Protein AF-A0A5J4XLR9-F1 (afdb_monomer)

Mean predicted aligned error: 13.72 Å

Solvent-accessible surface area (backbone atoms only — not comparable to full-atom values): 11228 Å² total; per-residue (Å²): 131,86,63,96,63,54,48,78,46,80,42,84,39,59,58,86,63,52,73,90,42,51,47,78,47,71,53,61,55,36,42,37,42,37,38,68,100,75,50,71,52,74,46,42,45,49,70,70,81,88,54,82,83,58,96,72,54,61,40,27,58,87,74,29,49,70,48,73,44,71,79,59,82,86,49,97,76,56,45,21,41,39,38,36,41,42,24,53,51,81,66,49,73,65,29,42,74,76,45,77,59,46,78,79,66,44,51,80,38,72,39,88,97,40,90,92,38,57,36,46,74,66,44,47,87,77,69,62,84,79,47,54,63,36,47,47,35,20,52,34,31,73,75,70,52,38,25,72,46,75,45,54,94,86,46,83,93,55,71,59,44,78,43,69,52,67,88,79,50,55,75,64,16,40,51,46,35,54,51,51,58,50,54,67,72,76,108

Foldseek 3Di:
DPDPFKDKDKDKAALVFDPVQWDWDDDLFKIWIGGHPPDTDIWGWDDQPVPVPDDQRQFDRVPKDWDWAQDQPPDPRGIIMIMTITGGDFDDPCCVVPVVRDDDDQQQPDHPPDPPQTDDDGTPHDDPVVCVVLLVQLVCCLPPLKGWDQDDPRDPPDHIDIDNDLVPGDPSSNVNNVVVVVVVVVD

Structure (mmCIF,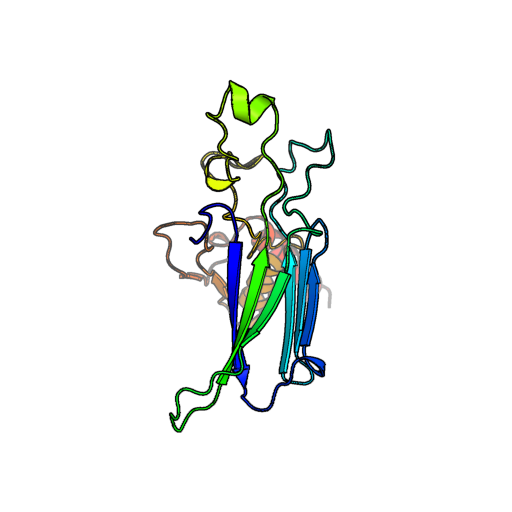 N/CA/C/O backbone):
data_AF-A0A5J4XLR9-F1
#
_entry.id   AF-A0A5J4XLR9-F1
#
loop_
_atom_site.group_PDB
_atom_site.id
_atom_site.type_symbol
_atom_site.label_atom_id
_atom_site.label_alt_id
_atom_site.label_comp_id
_atom_site.label_asym_id
_atom_site.label_entity_id
_atom_site.label_seq_id
_atom_site.pdbx_PDB_ins_code
_atom_site.Cartn_x
_atom_site.Cartn_y
_atom_site.Cartn_z
_atom_site.occupancy
_atom_site.B_iso_or_equiv
_atom_site.auth_seq_id
_atom_site.auth_comp_id
_atom_site.auth_asym_id
_atom_site.auth_atom_id
_atom_site.pdbx_PDB_model_num
ATOM 1 N N . ALA A 1 1 ? 25.554 -2.241 -6.308 1.00 30.34 1 ALA A N 1
ATOM 2 C CA . ALA A 1 1 ? 25.420 -0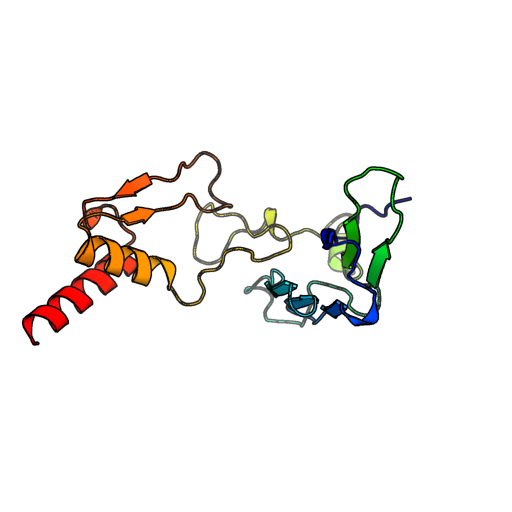.797 -6.060 1.00 30.34 1 ALA A CA 1
ATOM 3 C C . ALA A 1 1 ? 23.932 -0.540 -6.059 1.00 30.34 1 ALA A C 1
ATOM 5 O O . ALA A 1 1 ? 23.339 -0.664 -7.118 1.00 30.34 1 ALA A O 1
ATOM 6 N N . GLU A 1 2 ? 23.337 -0.347 -4.884 1.00 28.81 2 GLU A N 1
ATOM 7 C CA . GLU A 1 2 ? 21.944 0.092 -4.783 1.00 28.81 2 GLU A CA 1
ATOM 8 C C . GLU A 1 2 ? 21.839 1.425 -5.523 1.00 28.81 2 GLU A C 1
ATOM 10 O O . GLU A 1 2 ? 22.470 2.416 -5.140 1.00 28.81 2 GLU A O 1
ATOM 15 N N . SER A 1 3 ? 21.135 1.431 -6.649 1.00 41.06 3 SER A N 1
ATOM 16 C CA . SER A 1 3 ? 20.686 2.663 -7.280 1.00 41.06 3 SER A CA 1
ATOM 17 C C . SER A 1 3 ? 19.784 3.354 -6.271 1.00 41.06 3 SER A C 1
ATOM 19 O O . SER A 1 3 ? 18.777 2.799 -5.847 1.00 41.06 3 SER A O 1
ATOM 21 N N . ALA A 1 4 ? 20.125 4.582 -5.887 1.00 53.78 4 ALA A N 1
ATOM 22 C CA . ALA A 1 4 ? 19.329 5.428 -4.994 1.00 53.78 4 ALA A CA 1
ATOM 23 C C . ALA A 1 4 ? 17.941 5.817 -5.570 1.00 53.78 4 ALA A C 1
ATOM 25 O O . ALA A 1 4 ? 17.319 6.765 -5.087 1.00 53.78 4 ALA A O 1
ATOM 26 N N . ASP A 1 5 ? 17.489 5.117 -6.609 1.00 65.69 5 ASP A N 1
ATOM 27 C CA . ASP A 1 5 ? 16.303 5.401 -7.401 1.00 65.69 5 ASP A CA 1
ATOM 28 C C . ASP A 1 5 ? 15.168 4.400 -7.140 1.00 65.69 5 ASP A C 1
ATOM 30 O O . ASP A 1 5 ? 14.009 4.775 -7.310 1.00 65.69 5 ASP A O 1
ATOM 34 N N . ASP A 1 6 ? 15.447 3.196 -6.636 1.00 73.69 6 ASP A N 1
ATOM 35 C CA . ASP A 1 6 ? 14.416 2.169 -6.449 1.00 73.69 6 ASP A CA 1
ATOM 36 C C . ASP A 1 6 ? 13.801 2.223 -5.046 1.00 73.69 6 ASP A C 1
ATOM 38 O O . ASP A 1 6 ? 14.456 2.553 -4.053 1.00 73.69 6 ASP A O 1
ATOM 42 N N . VAL A 1 7 ? 12.505 1.925 -4.955 1.00 80.44 7 VAL A N 1
ATOM 43 C CA . VAL A 1 7 ? 11.799 1.818 -3.675 1.00 80.44 7 VAL A CA 1
ATOM 44 C C . VAL A 1 7 ? 11.734 0.357 -3.273 1.00 80.44 7 VAL A C 1
ATOM 46 O O . VAL A 1 7 ? 11.035 -0.435 -3.901 1.00 80.44 7 VAL A O 1
ATOM 49 N N . LEU A 1 8 ? 12.442 0.020 -2.198 1.00 85.69 8 LEU A N 1
ATOM 50 C CA . LEU A 1 8 ? 12.474 -1.325 -1.648 1.00 85.69 8 LEU A CA 1
ATOM 51 C C . LEU A 1 8 ? 11.432 -1.481 -0.535 1.00 85.69 8 LEU A C 1
ATOM 53 O O . LEU A 1 8 ? 11.358 -0.669 0.390 1.00 85.69 8 LEU A O 1
ATOM 57 N N . LEU A 1 9 ? 10.633 -2.539 -0.625 1.00 86.81 9 LEU A N 1
ATOM 58 C CA . LEU A 1 9 ? 9.723 -2.984 0.418 1.00 86.81 9 LEU A CA 1
ATOM 59 C C . LEU A 1 9 ? 10.142 -4.380 0.873 1.00 86.81 9 LEU A C 1
ATOM 61 O O . LEU A 1 9 ? 10.106 -5.328 0.094 1.00 86.81 9 LEU A O 1
ATOM 65 N N . GLU A 1 10 ? 10.499 -4.492 2.146 1.00 88.75 10 GLU A N 1
ATOM 66 C CA . GLU A 1 10 ? 10.901 -5.748 2.776 1.00 88.75 10 GLU A CA 1
ATOM 67 C C . GLU A 1 10 ? 9.805 -6.226 3.724 1.00 88.75 10 GLU A C 1
ATOM 69 O O . GLU A 1 10 ? 9.307 -5.470 4.565 1.00 88.75 10 GLU A O 1
ATOM 74 N N . ILE A 1 11 ? 9.407 -7.486 3.575 1.00 89.00 11 ILE A N 1
ATOM 75 C CA . ILE A 1 11 ? 8.371 -8.108 4.389 1.00 89.00 11 ILE A CA 1
ATOM 76 C C . ILE A 1 11 ? 8.896 -9.445 4.890 1.00 89.00 11 ILE A C 1
ATOM 78 O O . ILE A 1 11 ? 9.177 -10.347 4.106 1.00 89.00 11 ILE A O 1
ATOM 82 N N . GLN A 1 12 ? 8.968 -9.592 6.207 1.00 89.81 12 GLN A N 1
ATOM 83 C CA . GLN A 1 12 ? 9.262 -10.880 6.821 1.00 89.81 12 GLN A CA 1
ATOM 84 C C . GLN A 1 12 ? 8.038 -11.787 6.719 1.00 89.81 12 GLN A C 1
ATOM 86 O O . GLN A 1 12 ? 6.932 -11.411 7.123 1.00 89.81 12 GLN A O 1
ATOM 91 N N . VAL A 1 13 ? 8.241 -12.988 6.187 1.00 89.75 13 VAL A N 1
ATOM 92 C CA . VAL A 1 13 ? 7.218 -14.028 6.089 1.00 89.75 13 VAL A CA 1
ATOM 93 C C . VAL A 1 13 ? 7.690 -15.297 6.805 1.00 89.75 13 VAL A C 1
ATOM 95 O O . VAL A 1 13 ? 8.892 -15.510 6.963 1.00 89.75 13 VAL A O 1
ATOM 98 N N . PRO A 1 14 ? 6.773 -16.149 7.290 1.00 89.62 14 PRO A N 1
ATOM 99 C CA . PRO A 1 14 ? 7.165 -17.405 7.924 1.00 89.62 14 PRO A CA 1
ATOM 100 C C . PRO A 1 14 ? 7.986 -18.310 6.994 1.00 89.62 14 PRO A C 1
ATOM 102 O O . PRO A 1 14 ? 7.715 -18.354 5.799 1.00 89.62 14 PRO A O 1
ATOM 105 N N . PHE A 1 15 ? 8.912 -19.101 7.546 1.00 88.56 15 PHE A N 1
ATOM 106 C CA . PHE A 1 15 ? 9.773 -20.016 6.769 1.00 88.56 15 PHE A CA 1
ATOM 107 C C . PHE A 1 15 ? 9.052 -21.100 5.959 1.00 88.56 15 PHE A C 1
ATOM 109 O O . PHE A 1 15 ? 9.667 -21.785 5.156 1.00 88.56 15 PHE A O 1
ATOM 116 N N . TRP A 1 16 ? 7.772 -21.352 6.230 1.00 89.31 16 TRP A N 1
ATOM 117 C CA . TRP A 1 16 ? 6.993 -22.331 5.467 1.00 89.31 16 TRP A CA 1
ATOM 118 C C . TRP A 1 16 ? 6.347 -21.723 4.217 1.00 89.31 16 TRP A C 1
ATOM 120 O O . TRP A 1 16 ? 5.571 -22.406 3.558 1.00 89.31 16 TRP A O 1
ATOM 130 N N . ILE A 1 17 ? 6.555 -20.427 3.967 1.00 91.62 17 ILE A N 1
ATOM 131 C CA . ILE A 1 17 ? 6.068 -19.752 2.769 1.00 91.62 17 ILE A CA 1
ATOM 132 C C . ILE A 1 17 ? 7.085 -19.955 1.659 1.00 91.62 17 ILE A C 1
ATOM 134 O O . ILE A 1 17 ? 8.221 -19.498 1.778 1.00 91.62 17 ILE A O 1
ATOM 138 N N . ASP A 1 18 ? 6.622 -20.561 0.573 1.00 92.69 18 ASP A N 1
ATOM 139 C CA . ASP A 1 18 ? 7.381 -20.726 -0.662 1.00 92.69 18 ASP A CA 1
ATOM 140 C C . ASP A 1 18 ? 6.969 -19.659 -1.690 1.00 92.69 18 ASP A C 1
ATOM 142 O O . ASP A 1 18 ? 5.922 -19.009 -1.569 1.00 92.69 18 ASP A O 1
ATOM 146 N N . ALA A 1 19 ? 7.749 -19.506 -2.763 1.00 92.62 19 ALA A N 1
ATOM 147 C CA . ALA A 1 19 ? 7.436 -18.563 -3.842 1.00 92.62 19 ALA A CA 1
ATOM 148 C C . ALA A 1 19 ? 6.036 -18.783 -4.459 1.00 92.62 19 ALA A C 1
ATOM 150 O O . ALA A 1 19 ? 5.371 -17.817 -4.834 1.00 92.62 19 ALA A O 1
ATOM 151 N N . ASP A 1 20 ? 5.552 -20.029 -4.505 1.00 94.88 20 ASP A N 1
ATOM 152 C CA . ASP A 1 20 ? 4.224 -20.385 -5.030 1.00 94.88 20 ASP A CA 1
ATOM 153 C C . ASP A 1 20 ? 3.059 -19.865 -4.163 1.00 94.88 20 ASP A C 1
ATOM 155 O O . ASP A 1 20 ? 1.930 -19.704 -4.648 1.00 94.88 20 ASP A O 1
ATOM 159 N N . ASP A 1 21 ? 3.312 -19.581 -2.883 1.00 94.81 21 ASP A N 1
ATOM 160 C CA . ASP A 1 21 ? 2.329 -19.011 -1.960 1.00 94.81 21 ASP A CA 1
ATOM 161 C C . ASP A 1 21 ? 2.263 -17.480 -2.035 1.00 94.81 21 ASP A C 1
ATOM 163 O O . ASP A 1 21 ? 1.331 -16.876 -1.485 1.00 94.81 21 ASP A O 1
ATOM 167 N N . VAL A 1 22 ? 3.215 -16.849 -2.727 1.00 95.25 22 VAL A N 1
ATOM 168 C CA . VAL A 1 22 ? 3.324 -15.398 -2.865 1.00 95.25 22 VAL A CA 1
ATOM 169 C C . VAL A 1 22 ? 2.751 -14.946 -4.205 1.00 95.25 22 VAL A C 1
ATOM 171 O O . VAL A 1 22 ? 3.108 -15.417 -5.281 1.00 95.25 22 VAL A O 1
ATOM 174 N N . ARG A 1 23 ? 1.855 -13.961 -4.156 1.00 96.88 23 ARG A N 1
ATOM 175 C CA . ARG A 1 23 ? 1.362 -13.244 -5.332 1.00 96.88 23 ARG A CA 1
ATOM 176 C C . ARG A 1 23 ? 1.616 -11.762 -5.161 1.00 96.88 23 ARG A C 1
ATOM 178 O O . ARG A 1 23 ? 0.966 -11.111 -4.344 1.00 96.88 23 ARG A O 1
ATOM 185 N N . VAL A 1 24 ? 2.516 -11.233 -5.980 1.00 95.19 24 VAL A N 1
ATOM 186 C CA . VAL A 1 24 ? 2.770 -9.798 -6.092 1.00 95.19 24 VAL A CA 1
ATOM 187 C C . VAL A 1 24 ? 2.236 -9.314 -7.435 1.00 95.19 24 VAL A C 1
ATOM 189 O O . VAL A 1 24 ? 2.611 -9.828 -8.485 1.00 95.19 24 VAL A O 1
ATOM 192 N N . HIS A 1 25 ? 1.335 -8.337 -7.403 1.00 94.69 25 HIS A N 1
ATOM 193 C CA . HIS A 1 25 ? 0.841 -7.649 -8.589 1.00 94.69 25 HIS A CA 1
ATOM 194 C C . HIS A 1 25 ? 1.174 -6.163 -8.479 1.00 94.69 25 HIS A C 1
ATOM 196 O O . HIS A 1 25 ? 0.690 -5.472 -7.581 1.00 94.69 25 HIS A O 1
ATOM 202 N N . MET A 1 26 ? 2.014 -5.690 -9.393 1.00 92.00 26 MET A N 1
ATOM 203 C CA . MET A 1 26 ? 2.445 -4.299 -9.493 1.00 92.00 26 MET A CA 1
ATOM 204 C C . MET A 1 26 ? 1.666 -3.665 -10.643 1.00 92.00 26 MET A C 1
ATOM 206 O O . MET A 1 26 ? 1.869 -4.019 -11.800 1.00 92.00 26 MET A O 1
ATOM 210 N N . GLY A 1 27 ? 0.699 -2.811 -10.319 1.00 85.56 27 GLY A N 1
ATOM 211 C CA . GLY A 1 27 ? -0.044 -2.039 -11.315 1.00 85.56 27 GLY A CA 1
ATOM 212 C C . GLY A 1 27 ? 0.602 -0.677 -11.557 1.00 85.56 27 GLY A C 1
ATOM 213 O O . GLY A 1 27 ? 1.639 -0.364 -10.998 1.00 85.56 27 GLY A O 1
ATOM 214 N N . GLU A 1 28 ? -0.042 0.194 -12.329 1.00 77.06 28 GLU A N 1
ATOM 215 C CA . GLU A 1 28 ? 0.445 1.576 -12.504 1.00 77.06 28 GLU A CA 1
ATOM 216 C C . GLU A 1 28 ? 0.124 2.487 -11.307 1.00 77.06 28 GLU A C 1
ATOM 218 O O . GLU A 1 28 ? 0.763 3.520 -11.110 1.00 77.06 28 GLU A O 1
ATOM 223 N N . GLN A 1 29 ? -0.898 2.120 -10.525 1.00 75.00 29 GLN A N 1
ATOM 224 C CA . GLN A 1 29 ? -1.462 2.940 -9.443 1.00 75.00 29 GLN A CA 1
ATOM 225 C C . GLN A 1 29 ? -1.422 2.261 -8.076 1.00 75.00 29 GLN A C 1
ATOM 227 O O . GLN A 1 29 ? -1.621 2.927 -7.064 1.00 75.00 29 GLN A O 1
ATOM 232 N N . GLN A 1 30 ? -1.195 0.950 -8.023 1.00 84.12 30 GLN A N 1
ATOM 233 C CA . GLN A 1 30 ? -1.239 0.205 -6.772 1.00 84.12 30 GLN A CA 1
ATOM 234 C C . GLN A 1 30 ? -0.345 -1.034 -6.796 1.00 84.12 30 GLN A C 1
ATOM 236 O O . GLN A 1 30 ? -0.216 -1.703 -7.822 1.00 84.12 30 GLN A O 1
ATOM 241 N N . LEU A 1 31 ? 0.197 -1.359 -5.627 1.00 88.44 31 LEU A N 1
ATOM 242 C CA . LEU A 1 31 ? 0.857 -2.614 -5.303 1.00 88.44 31 LEU A CA 1
ATOM 243 C C . LEU A 1 31 ? -0.129 -3.509 -4.554 1.00 88.44 31 LEU A C 1
ATOM 245 O O . LEU A 1 31 ? -0.651 -3.114 -3.512 1.00 88.44 31 LEU A O 1
ATOM 249 N N . HIS A 1 32 ? -0.324 -4.733 -5.029 1.00 93.00 32 HIS A N 1
ATOM 250 C CA . HIS A 1 32 ? -1.094 -5.753 -4.330 1.00 93.00 32 HIS A CA 1
ATOM 251 C C . HIS A 1 32 ? -0.199 -6.938 -3.974 1.00 93.00 32 HIS A C 1
ATOM 253 O O . HIS A 1 32 ? 0.400 -7.555 -4.855 1.00 93.00 32 HIS A O 1
ATOM 259 N N . VAL A 1 33 ? -0.131 -7.273 -2.687 1.00 92.75 33 VAL A N 1
ATOM 260 C CA . VAL A 1 33 ? 0.657 -8.397 -2.172 1.00 92.75 33 VAL A CA 1
ATOM 261 C C . VAL A 1 33 ? -0.268 -9.335 -1.420 1.00 92.75 33 VAL A C 1
ATOM 263 O O . VAL A 1 33 ? -0.963 -8.930 -0.487 1.00 92.75 33 VAL A O 1
ATOM 266 N N . SER A 1 34 ? -0.265 -10.601 -1.815 1.00 95.19 34 SER A N 1
ATOM 267 C CA . SER A 1 34 ? -0.998 -11.664 -1.144 1.00 95.19 34 SER A CA 1
ATOM 268 C C . SER A 1 34 ? -0.058 -12.819 -0.845 1.00 95.19 34 SER A C 1
ATOM 270 O O . SER A 1 34 ? 0.591 -13.339 -1.747 1.00 95.19 34 SER A O 1
ATOM 272 N N . VAL A 1 35 ? -0.008 -13.218 0.423 1.00 92.69 35 VAL A N 1
ATOM 273 C CA . VAL A 1 35 ? 0.674 -14.427 0.881 1.00 92.69 35 VAL A CA 1
ATOM 274 C C . VAL A 1 35 ? -0.391 -15.382 1.388 1.00 92.69 35 VAL A C 1
ATOM 276 O O . VAL A 1 35 ? -1.175 -15.049 2.288 1.00 92.69 35 VAL A O 1
ATOM 279 N N . ARG A 1 36 ? -0.453 -16.565 0.777 1.00 92.38 36 ARG A N 1
ATOM 280 C CA . ARG A 1 36 ? -1.511 -17.543 1.015 1.00 92.38 36 ARG A CA 1
ATOM 281 C C . ARG A 1 36 ? -1.690 -17.813 2.509 1.00 92.38 36 ARG A C 1
ATOM 283 O O . ARG A 1 36 ? -0.734 -18.070 3.234 1.00 92.38 36 ARG A O 1
ATOM 290 N N . ASN A 1 37 ? -2.944 -17.752 2.964 1.00 86.94 37 ASN A N 1
ATOM 291 C CA . ASN A 1 37 ? -3.352 -18.017 4.350 1.00 86.94 37 ASN A CA 1
ATOM 292 C C . ASN A 1 37 ? -2.630 -17.182 5.429 1.00 86.94 37 ASN A C 1
ATOM 294 O O . ASN A 1 37 ? -2.738 -17.517 6.605 1.00 86.94 37 ASN A O 1
ATOM 298 N N . THR A 1 38 ? -1.926 -16.110 5.052 1.00 87.50 38 THR A N 1
ATOM 299 C CA . THR A 1 38 ? -1.113 -15.317 5.984 1.00 87.50 38 THR A CA 1
ATOM 300 C C . THR A 1 38 ? -1.572 -13.866 5.986 1.00 87.50 38 THR A C 1
ATOM 302 O O . THR A 1 38 ? -2.085 -13.388 6.995 1.00 87.50 38 THR A O 1
ATOM 305 N N . PHE A 1 39 ? -1.461 -13.164 4.855 1.00 87.38 39 PHE A N 1
ATOM 306 C CA . PHE A 1 39 ? -1.956 -11.794 4.738 1.00 87.38 39 PHE A CA 1
ATOM 307 C C . PHE A 1 39 ? -2.245 -11.404 3.289 1.00 87.38 39 PHE A C 1
ATOM 309 O O . PHE A 1 39 ? -1.803 -12.035 2.329 1.00 87.38 39 PHE A O 1
ATOM 316 N N . CYS A 1 40 ? -2.990 -10.316 3.141 1.00 89.38 40 CYS A N 1
ATOM 317 C CA . CYS A 1 40 ? -3.232 -9.661 1.870 1.00 89.38 40 CYS A CA 1
ATOM 318 C C . CYS A 1 40 ? -3.296 -8.159 2.125 1.00 89.38 40 CYS A C 1
ATOM 320 O O . CYS A 1 40 ? -4.035 -7.731 3.012 1.00 89.38 40 CYS A O 1
ATOM 322 N N . PHE A 1 41 ? -2.547 -7.363 1.368 1.00 84.19 41 PHE A N 1
ATOM 323 C CA . PHE A 1 41 ? -2.661 -5.912 1.435 1.00 84.19 41 PHE A CA 1
ATOM 324 C C . PHE A 1 41 ? -2.554 -5.275 0.051 1.00 84.19 41 PHE A C 1
ATOM 326 O O . PHE A 1 41 ? -1.984 -5.835 -0.886 1.00 84.19 41 PHE A O 1
ATOM 333 N N . CYS A 1 42 ? -3.114 -4.074 -0.046 1.00 84.50 42 CYS A N 1
ATOM 334 C CA . CYS A 1 42 ? -3.029 -3.211 -1.210 1.00 84.50 42 CYS A CA 1
ATOM 335 C C . CYS A 1 42 ? -2.470 -1.857 -0.765 1.00 84.50 42 CYS A C 1
ATOM 337 O O . CYS A 1 42 ? -2.913 -1.327 0.255 1.00 84.50 42 CYS A O 1
ATOM 339 N N . ARG A 1 43 ? -1.509 -1.306 -1.506 1.00 79.88 43 ARG A N 1
ATOM 340 C CA . ARG A 1 43 ? -0.995 0.053 -1.309 1.00 79.88 43 ARG A CA 1
ATOM 341 C C . ARG A 1 43 ? -1.137 0.841 -2.596 1.00 79.88 43 ARG A C 1
ATOM 343 O O . ARG A 1 43 ? -0.638 0.417 -3.632 1.00 79.88 43 ARG A O 1
ATOM 350 N N . THR A 1 44 ? -1.762 2.005 -2.516 1.00 77.44 44 THR A N 1
ATOM 351 C CA . THR A 1 44 ? -1.880 2.931 -3.644 1.00 77.44 44 THR A CA 1
ATOM 352 C C . THR A 1 44 ? -0.614 3.779 -3.742 1.00 77.44 44 THR A C 1
ATOM 354 O O . THR A 1 44 ? -0.140 4.319 -2.738 1.00 77.44 44 THR A O 1
ATOM 357 N N . TYR A 1 45 ? -0.052 3.914 -4.941 1.00 75.56 45 TYR A N 1
ATOM 358 C CA . TYR A 1 45 ? 1.039 4.851 -5.182 1.00 75.56 45 TYR A CA 1
ATOM 359 C C . TYR A 1 45 ? 0.507 6.280 -5.169 1.00 75.56 45 TYR A C 1
ATOM 361 O O . TYR A 1 45 ? -0.612 6.559 -5.594 1.00 75.56 45 TYR A O 1
ATOM 369 N N . SER A 1 46 ? 1.323 7.220 -4.713 1.00 67.06 46 SER A N 1
ATOM 370 C CA . SER A 1 46 ? 0.954 8.626 -4.802 1.00 67.06 46 SER A CA 1
ATOM 371 C C . SER A 1 46 ? 0.957 9.085 -6.267 1.00 67.06 46 SER A C 1
ATOM 373 O O . SER A 1 46 ? 1.955 8.944 -6.977 1.00 67.06 46 SER A O 1
ATOM 375 N N . THR A 1 47 ? -0.160 9.653 -6.719 1.00 60.28 47 THR A N 1
ATOM 376 C CA . THR A 1 47 ? -0.265 10.357 -8.004 1.00 60.28 47 THR A CA 1
ATOM 377 C C . THR A 1 47 ? -0.566 11.823 -7.728 1.00 60.28 47 THR A C 1
ATOM 379 O O . THR A 1 47 ? -1.520 12.130 -7.008 1.00 60.28 47 THR A O 1
ATOM 382 N N . ASN A 1 48 ? 0.207 12.743 -8.306 1.00 51.62 48 ASN A N 1
ATOM 383 C CA . ASN A 1 48 ? -0.118 14.164 -8.226 1.00 51.62 48 ASN A CA 1
ATOM 384 C C . ASN A 1 48 ? -1.418 14.429 -8.994 1.00 51.62 48 ASN A C 1
ATOM 386 O O . ASN A 1 48 ? -1.438 14.449 -10.223 1.00 51.62 48 ASN A O 1
ATOM 390 N N . ARG A 1 49 ? -2.508 14.663 -8.257 1.00 46.59 49 ARG A N 1
ATOM 391 C CA . ARG A 1 49 ? -3.854 14.921 -8.797 1.00 46.59 49 ARG A CA 1
ATOM 392 C C . ARG A 1 49 ? -3.924 16.156 -9.708 1.00 46.59 49 ARG A C 1
ATOM 394 O O . ARG A 1 49 ? -4.868 16.281 -10.472 1.00 46.59 49 ARG A O 1
ATOM 401 N N . GLU A 1 50 ? -2.934 17.049 -9.644 1.00 46.47 50 GLU A N 1
ATOM 402 C CA . GLU A 1 50 ? -2.828 18.235 -10.510 1.00 46.47 50 GLU A CA 1
ATOM 403 C C . GLU A 1 50 ? -2.078 17.973 -11.830 1.00 46.47 50 GLU A C 1
ATOM 405 O O . GLU A 1 50 ? -2.073 18.826 -12.710 1.00 46.47 50 GLU A O 1
ATOM 410 N N . HIS A 1 51 ? -1.495 16.782 -12.013 1.00 44.81 51 HIS A N 1
ATOM 411 C CA . HIS A 1 51 ? -0.868 16.358 -13.272 1.00 44.81 51 HIS A CA 1
ATOM 412 C C . HIS A 1 51 ? -1.792 15.429 -14.077 1.00 44.81 51 HIS A C 1
ATOM 414 O O . HIS A 1 51 ? -1.337 14.521 -14.764 1.00 44.81 51 HIS A O 1
ATOM 420 N N . THR A 1 52 ? -3.107 15.660 -14.033 1.00 39.94 52 THR A N 1
ATOM 421 C CA . THR A 1 52 ? -4.137 14.934 -14.808 1.00 39.94 52 THR A CA 1
ATOM 422 C C . THR A 1 52 ? -4.089 15.196 -16.324 1.00 39.94 52 THR A C 1
ATOM 424 O O . THR A 1 52 ? -5.099 15.052 -17.005 1.00 39.94 52 THR A O 1
ATOM 427 N N . GLY A 1 53 ? -2.941 15.623 -16.855 1.00 42.62 53 GLY A N 1
ATOM 428 C CA . GLY A 1 53 ? -2.753 15.937 -18.271 1.00 42.62 53 GLY A CA 1
ATOM 429 C C . GLY A 1 53 ? -2.083 14.829 -19.076 1.00 42.62 53 GLY A C 1
ATOM 430 O O . GLY A 1 53 ? -2.398 14.688 -20.247 1.00 42.62 53 GLY A O 1
ATOM 431 N N . ASP A 1 54 ? -1.215 14.027 -18.460 1.00 44.91 54 ASP A N 1
ATOM 432 C CA . ASP A 1 54 ? -0.547 12.915 -19.132 1.00 44.91 54 ASP A CA 1
ATOM 433 C C . ASP A 1 54 ? -0.220 11.836 -18.105 1.00 44.91 54 ASP A C 1
ATOM 435 O O . ASP A 1 54 ? 0.322 12.117 -17.035 1.00 44.91 54 ASP A O 1
ATOM 439 N N . HIS A 1 55 ? -0.579 10.600 -18.432 1.00 48.72 55 HIS A N 1
ATOM 440 C CA . HIS A 1 55 ? -0.339 9.402 -17.640 1.00 48.72 55 HIS A CA 1
ATOM 441 C C . HIS A 1 55 ? 1.155 9.238 -17.314 1.00 48.72 55 HIS A C 1
ATOM 443 O O . HIS A 1 55 ? 1.900 8.608 -18.057 1.00 48.72 55 HIS A O 1
ATOM 449 N N . LYS A 1 56 ? 1.613 9.803 -16.194 1.00 60.66 56 LYS A N 1
ATOM 450 C CA . LYS A 1 56 ? 2.906 9.460 -15.598 1.00 60.66 56 LYS A CA 1
ATOM 451 C C . LYS A 1 56 ? 2.639 8.407 -14.532 1.00 60.66 56 LYS A C 1
ATOM 453 O O . LYS A 1 56 ? 2.170 8.745 -13.446 1.00 60.66 56 LYS A O 1
ATOM 458 N N . SER A 1 57 ? 2.897 7.142 -14.857 1.00 65.94 57 SER A N 1
ATOM 459 C CA . SER A 1 57 ? 2.904 6.061 -13.872 1.00 65.94 57 SER A CA 1
ATOM 460 C C . SER A 1 57 ? 3.856 6.415 -12.722 1.00 65.94 57 SER A C 1
ATOM 462 O O . SER A 1 57 ? 4.885 7.076 -12.916 1.00 65.94 57 SER A O 1
ATOM 464 N N . SER A 1 58 ? 3.495 6.027 -11.498 1.00 74.25 58 SER A N 1
ATOM 465 C CA . SER A 1 58 ? 4.334 6.286 -10.319 1.00 74.25 58 SER A CA 1
ATOM 466 C C . SER A 1 58 ? 5.534 5.340 -10.249 1.00 74.25 58 SER A C 1
ATOM 468 O O . SER A 1 58 ? 6.527 5.668 -9.599 1.00 74.25 58 SER A O 1
ATOM 470 N N . ILE A 1 59 ? 5.444 4.205 -10.949 1.00 79.88 59 ILE A N 1
ATOM 471 C CA . ILE A 1 59 ? 6.472 3.172 -11.059 1.00 79.88 59 ILE A CA 1
ATOM 472 C C . ILE A 1 59 ? 6.676 2.758 -12.518 1.00 79.88 59 ILE A C 1
ATOM 474 O O . ILE A 1 59 ? 5.780 2.935 -13.351 1.00 79.88 59 ILE A O 1
ATOM 478 N N . ASP A 1 60 ? 7.845 2.206 -12.810 1.00 84.38 60 ASP A N 1
ATOM 479 C CA . ASP A 1 60 ? 8.092 1.418 -14.011 1.00 84.38 60 ASP A CA 1
ATOM 480 C C . ASP A 1 60 ? 7.814 -0.052 -13.684 1.00 84.38 60 ASP A C 1
ATOM 482 O O . ASP A 1 60 ? 8.560 -0.679 -12.934 1.00 84.38 60 ASP A O 1
ATOM 486 N N . VAL A 1 61 ? 6.683 -0.577 -14.159 1.00 86.50 61 VAL A N 1
ATOM 487 C CA . VAL A 1 61 ? 6.241 -1.941 -13.829 1.00 86.50 61 VAL A CA 1
ATOM 488 C C . VAL A 1 61 ? 7.182 -2.983 -14.428 1.00 86.50 61 VAL A C 1
ATOM 490 O O . VAL A 1 61 ? 7.427 -4.000 -13.785 1.00 86.50 61 VAL A O 1
ATOM 493 N N . ASP A 1 62 ? 7.718 -2.722 -15.622 1.00 86.38 62 ASP A N 1
ATOM 494 C CA . ASP A 1 62 ? 8.542 -3.683 -16.358 1.00 86.38 62 ASP A CA 1
ATOM 495 C C . ASP A 1 62 ? 9.939 -3.825 -15.733 1.00 86.38 62 ASP A C 1
ATOM 497 O O . ASP A 1 62 ? 10.520 -4.909 -15.757 1.00 86.38 62 ASP A O 1
ATOM 501 N N . GLU A 1 63 ? 10.446 -2.754 -15.118 1.00 88.06 63 GLU A N 1
ATOM 502 C CA . GLU A 1 63 ? 11.711 -2.749 -14.366 1.00 88.06 63 GLU A CA 1
ATOM 503 C C . GLU A 1 63 ? 11.526 -3.091 -12.871 1.00 88.06 63 GLU A C 1
ATOM 505 O O . GLU A 1 63 ? 12.497 -3.293 -12.138 1.00 88.06 63 GLU A O 1
ATOM 510 N N . SER A 1 64 ? 10.281 -3.178 -12.388 1.00 90.19 64 SER A N 1
ATOM 511 C CA . SER A 1 64 ? 9.988 -3.582 -11.009 1.00 90.19 64 SER A CA 1
ATOM 512 C C . SER A 1 64 ? 10.044 -5.103 -10.851 1.00 90.19 64 SER A C 1
ATOM 514 O O . SER A 1 64 ? 9.684 -5.871 -11.741 1.00 90.19 64 SER A O 1
ATOM 516 N N . SER A 1 65 ? 10.485 -5.574 -9.687 1.00 93.81 65 SER A N 1
ATOM 517 C CA . SER A 1 65 ? 10.692 -7.003 -9.439 1.00 93.81 65 SER A CA 1
ATOM 518 C C . SER A 1 65 ? 10.446 -7.376 -7.984 1.00 93.81 65 SER A C 1
ATOM 520 O O . SER A 1 65 ? 10.385 -6.527 -7.097 1.00 93.81 65 SER A O 1
ATOM 522 N N . TRP A 1 66 ? 10.258 -8.665 -7.723 1.00 95.31 66 TRP A N 1
ATOM 523 C CA . TRP A 1 66 ? 10.194 -9.186 -6.366 1.00 95.31 66 TRP A CA 1
ATOM 524 C C . TRP A 1 66 ? 10.978 -10.488 -6.270 1.00 95.31 66 TRP A C 1
ATOM 526 O O . TRP A 1 66 ? 11.113 -11.216 -7.254 1.00 95.31 66 TRP A O 1
ATOM 536 N N . VAL A 1 67 ? 11.485 -10.770 -5.078 1.00 94.56 67 VAL A N 1
ATOM 537 C CA . VAL A 1 67 ? 12.191 -12.005 -4.754 1.00 94.56 67 VAL A CA 1
ATOM 538 C C . VAL A 1 67 ? 11.811 -12.444 -3.346 1.00 94.56 67 VAL A C 1
ATOM 540 O O . VAL A 1 67 ? 11.596 -11.614 -2.464 1.00 94.56 67 VAL A O 1
ATOM 543 N N . LEU A 1 68 ? 11.688 -13.753 -3.153 1.00 93.69 68 LEU A N 1
ATOM 544 C CA . LEU A 1 68 ? 11.607 -14.359 -1.833 1.00 93.69 68 LEU A CA 1
ATOM 545 C C . LEU A 1 68 ? 12.993 -14.902 -1.501 1.00 93.69 68 LEU A C 1
ATOM 547 O O . LEU A 1 68 ? 13.479 -15.804 -2.178 1.00 93.69 68 LEU A O 1
ATOM 551 N N . ASP A 1 69 ? 13.628 -14.302 -0.507 1.00 91.00 69 ASP A N 1
ATOM 552 C CA . ASP A 1 69 ? 14.904 -14.751 0.022 1.00 91.00 69 ASP A CA 1
ATOM 553 C C . ASP A 1 69 ? 14.659 -15.733 1.173 1.00 91.00 69 ASP A C 1
ATOM 555 O O . ASP A 1 69 ? 14.076 -15.383 2.204 1.00 91.00 69 ASP A O 1
ATOM 559 N N . GLU A 1 70 ? 15.062 -16.981 0.950 1.00 83.19 70 GLU A N 1
ATOM 560 C CA . GLU A 1 70 ? 14.867 -18.108 1.862 1.00 83.19 70 GLU A CA 1
ATOM 561 C C . GLU A 1 70 ? 16.082 -18.331 2.780 1.00 83.19 70 GLU A C 1
ATOM 563 O O . GLU A 1 70 ? 16.108 -19.316 3.521 1.00 83.19 70 GLU A O 1
ATOM 568 N N . ASP A 1 71 ? 17.092 -17.444 2.752 1.00 67.81 71 ASP A N 1
ATOM 569 C CA . ASP A 1 71 ? 18.327 -17.611 3.523 1.00 67.81 71 ASP A CA 1
ATOM 570 C C . ASP A 1 71 ? 18.057 -17.617 5.040 1.00 67.81 71 ASP A C 1
ATOM 572 O O . ASP A 1 71 ? 17.992 -16.603 5.741 1.00 67.81 71 ASP A O 1
ATOM 576 N N . SER A 1 72 ? 17.908 -18.831 5.571 1.00 56.62 72 SER A N 1
ATOM 577 C CA . SER A 1 72 ? 17.810 -19.104 6.994 1.00 56.62 72 SER A CA 1
ATOM 578 C C . SER A 1 72 ? 19.206 -19.032 7.606 1.00 56.62 72 SER A C 1
ATOM 580 O O . SER A 1 72 ? 20.013 -19.953 7.459 1.00 56.62 72 SER A O 1
ATOM 582 N N . ASP A 1 73 ? 19.480 -17.958 8.337 1.00 55.62 73 ASP A N 1
ATOM 583 C CA . ASP A 1 73 ? 20.738 -17.710 9.048 1.00 55.62 73 ASP A CA 1
ATOM 584 C C . ASP A 1 73 ? 20.924 -18.641 10.270 1.00 55.62 73 ASP A C 1
ATOM 586 O O . ASP A 1 73 ? 21.259 -18.197 11.362 1.00 55.62 73 ASP A O 1
ATOM 590 N N . GLY A 1 74 ? 20.632 -19.944 10.149 1.00 53.16 74 GLY A N 1
ATOM 591 C CA . GLY A 1 74 ? 20.850 -20.986 11.169 1.00 53.16 74 GLY A CA 1
ATOM 592 C C . GLY A 1 74 ? 20.248 -20.722 12.560 1.00 53.16 74 GLY A C 1
ATOM 593 O O . GLY A 1 74 ? 20.508 -21.476 13.500 1.00 53.16 74 GLY A O 1
ATOM 594 N N . SER A 1 75 ? 19.482 -19.643 12.710 1.00 57.34 75 SER A N 1
ATOM 595 C CA . SER A 1 75 ? 18.892 -19.177 13.950 1.00 57.34 75 SER A CA 1
ATOM 596 C C . SER A 1 75 ? 17.545 -19.865 14.126 1.00 57.34 75 SER A C 1
ATOM 598 O O . SER A 1 75 ? 16.845 -20.152 13.158 1.00 57.34 75 SER A O 1
ATOM 600 N N . ASN A 1 76 ? 17.198 -20.170 15.373 1.00 58.03 76 ASN A N 1
ATOM 601 C CA . ASN A 1 76 ? 16.025 -20.976 15.718 1.00 58.03 76 ASN A CA 1
ATOM 602 C C . ASN A 1 76 ? 14.685 -20.306 15.348 1.00 58.03 76 ASN A C 1
ATOM 604 O O . ASN A 1 76 ? 13.638 -20.939 15.469 1.00 58.03 76 ASN A O 1
ATOM 608 N N . ASP A 1 77 ? 14.737 -19.050 14.903 1.00 59.34 77 ASP A N 1
ATOM 609 C CA . ASP A 1 77 ? 13.621 -18.344 14.308 1.00 59.34 77 ASP A CA 1
ATOM 610 C C . ASP A 1 77 ? 13.844 -18.241 12.791 1.00 59.34 77 ASP A C 1
ATOM 612 O O . ASP A 1 77 ? 14.555 -17.370 12.288 1.00 59.34 77 ASP A O 1
ATOM 616 N N . SER A 1 78 ? 13.277 -19.191 12.053 1.00 76.00 78 SER A N 1
ATOM 617 C CA . SER A 1 78 ? 13.338 -19.207 10.597 1.00 76.00 78 SER A CA 1
ATOM 618 C C . SER A 1 78 ? 12.211 -18.340 10.022 1.00 76.00 78 SER A C 1
ATOM 620 O O . SER A 1 78 ? 11.023 -18.624 10.207 1.00 76.00 78 SER A O 1
ATOM 622 N N . TRP A 1 79 ? 12.583 -17.287 9.306 1.00 84.62 79 TRP A N 1
ATOM 623 C CA . TRP A 1 79 ? 11.714 -16.441 8.485 1.00 84.62 79 TRP A CA 1
ATOM 624 C C . TRP A 1 79 ? 12.366 -16.258 7.116 1.00 84.62 79 TRP A C 1
ATOM 626 O O . TRP A 1 79 ? 13.590 -16.267 7.014 1.00 84.62 79 TRP A O 1
ATOM 636 N N . HIS A 1 80 ? 11.547 -16.090 6.082 1.00 89.69 80 HIS A N 1
ATOM 637 C CA . HIS A 1 80 ? 11.990 -15.683 4.750 1.00 89.69 80 HIS A CA 1
ATOM 638 C C . HIS A 1 80 ? 11.754 -14.179 4.577 1.00 89.69 80 HIS A C 1
ATOM 640 O O . HIS A 1 80 ? 10.855 -13.604 5.202 1.00 89.69 80 HIS A O 1
ATOM 646 N N . ASN A 1 81 ? 12.532 -13.535 3.712 1.00 90.38 81 ASN A N 1
ATOM 647 C CA . ASN A 1 81 ? 12.375 -12.123 3.382 1.00 90.38 81 ASN A CA 1
ATOM 648 C C . ASN A 1 81 ? 11.772 -11.973 1.985 1.00 90.38 81 ASN A C 1
ATOM 650 O O . ASN A 1 81 ? 12.418 -12.232 0.975 1.00 90.38 81 ASN A O 1
ATOM 654 N N . LEU A 1 82 ? 10.524 -11.512 1.913 1.00 91.88 82 LEU A N 1
ATOM 655 C CA . LEU A 1 82 ? 9.919 -11.071 0.662 1.00 91.88 82 LEU A CA 1
ATOM 656 C C . LEU A 1 82 ? 10.385 -9.643 0.368 1.00 91.88 82 LEU A C 1
ATOM 658 O O . LEU A 1 82 ? 9.942 -8.691 1.015 1.00 91.88 82 LEU A O 1
ATOM 662 N N . MET A 1 83 ? 11.263 -9.502 -0.618 1.00 92.25 83 MET A N 1
ATOM 663 C CA . MET A 1 83 ? 11.766 -8.222 -1.099 1.00 92.25 83 MET A CA 1
ATOM 664 C C . MET A 1 83 ? 11.022 -7.824 -2.371 1.00 92.25 83 MET A C 1
ATOM 666 O O . MET A 1 83 ? 10.960 -8.582 -3.337 1.00 92.25 83 MET A O 1
ATOM 670 N N . ILE A 1 84 ? 10.463 -6.620 -2.388 1.00 93.06 84 ILE A N 1
ATOM 671 C CA . ILE A 1 84 ? 9.772 -6.042 -3.540 1.00 93.06 84 ILE A CA 1
ATOM 672 C C . ILE A 1 84 ? 10.499 -4.753 -3.916 1.00 93.06 84 ILE A C 1
ATOM 674 O O . ILE A 1 84 ? 10.519 -3.807 -3.132 1.00 93.06 84 ILE A O 1
ATOM 678 N N . SER A 1 85 ? 11.081 -4.717 -5.110 1.00 91.75 85 SER A N 1
ATOM 679 C CA . SER A 1 85 ? 11.747 -3.550 -5.681 1.00 91.75 85 SER A CA 1
ATOM 680 C C . SER A 1 85 ? 10.828 -2.866 -6.687 1.00 91.75 85 SER A C 1
ATOM 682 O O . SER A 1 85 ? 10.407 -3.472 -7.673 1.00 91.75 85 SER A O 1
ATOM 684 N N . LEU A 1 86 ? 10.503 -1.602 -6.429 1.00 88.31 86 LEU A N 1
ATOM 685 C CA . LEU A 1 86 ? 9.689 -0.769 -7.302 1.00 88.31 86 LEU A CA 1
ATOM 686 C C . LEU A 1 86 ? 10.578 0.267 -7.983 1.00 88.31 86 LEU A C 1
ATOM 688 O O . LEU A 1 86 ? 11.037 1.221 -7.344 1.00 88.31 86 LEU A O 1
ATOM 692 N N . ALA A 1 87 ? 10.791 0.083 -9.282 1.00 85.94 87 ALA A N 1
ATOM 693 C CA . ALA A 1 87 ? 11.596 0.981 -10.089 1.00 85.94 87 ALA A CA 1
ATOM 694 C C . ALA A 1 87 ? 10.856 2.302 -10.322 1.00 85.94 87 ALA A C 1
ATOM 696 O O . ALA A 1 87 ? 9.652 2.337 -10.607 1.00 85.94 87 ALA A O 1
ATOM 697 N N . ARG A 1 88 ? 11.573 3.423 -10.217 1.00 79.19 88 ARG A N 1
ATOM 698 C CA . ARG A 1 88 ? 11.033 4.721 -10.641 1.00 79.19 88 ARG A CA 1
ATOM 699 C C . ARG A 1 88 ? 11.113 4.823 -12.164 1.00 79.19 88 ARG A C 1
ATOM 701 O O . ARG A 1 88 ? 12.150 4.487 -12.726 1.00 79.19 88 ARG A O 1
ATOM 708 N N . PRO A 1 89 ? 10.090 5.368 -12.845 1.00 77.38 89 PRO A N 1
ATOM 709 C CA . PRO A 1 89 ? 10.192 5.571 -14.280 1.00 77.38 89 PRO A CA 1
ATOM 710 C C . PRO A 1 89 ? 11.265 6.606 -14.606 1.00 77.38 89 PRO A C 1
ATOM 712 O O . PRO A 1 89 ? 11.519 7.526 -13.814 1.00 77.38 89 PRO A O 1
ATOM 715 N N . ALA A 1 90 ? 11.830 6.485 -15.807 1.00 75.62 90 ALA A N 1
ATOM 716 C CA . ALA A 1 90 ? 12.863 7.376 -16.313 1.00 75.62 90 ALA A CA 1
ATOM 717 C C . ALA A 1 90 ? 12.501 8.860 -16.127 1.00 75.62 90 ALA A C 1
ATOM 719 O O . ALA A 1 90 ? 11.335 9.270 -16.210 1.00 75.62 90 ALA A O 1
ATOM 720 N N . VAL A 1 91 ? 13.525 9.671 -15.861 1.00 72.50 91 VAL A N 1
ATOM 721 C CA . VAL A 1 91 ? 13.375 11.123 -15.759 1.00 72.50 91 VAL A CA 1
ATOM 722 C C . VAL A 1 91 ? 12.905 11.697 -17.088 1.00 72.50 91 VAL A C 1
ATOM 724 O O . VAL A 1 91 ? 13.341 11.292 -18.163 1.00 72.50 91 VAL A O 1
ATOM 727 N N . THR A 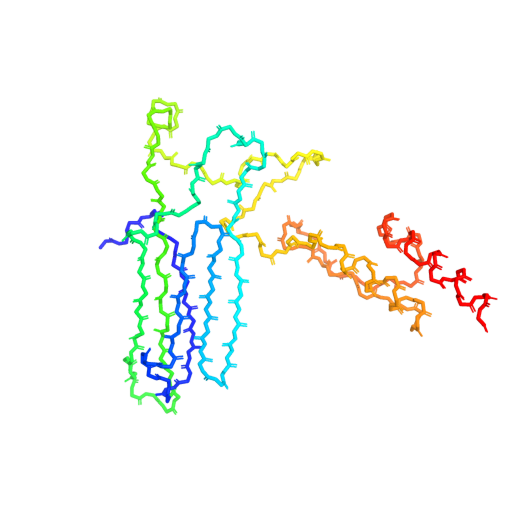1 92 ? 11.989 12.654 -17.021 1.00 70.50 92 THR A N 1
ATOM 728 C CA . THR A 1 92 ? 11.532 13.358 -18.221 1.00 70.50 92 THR A CA 1
ATOM 729 C C . THR A 1 92 ? 12.547 14.413 -18.658 1.00 70.50 92 THR A C 1
ATOM 731 O O . THR A 1 92 ? 13.302 14.931 -17.838 1.00 70.50 92 THR A O 1
ATOM 734 N N . SER A 1 93 ? 12.533 14.809 -19.936 1.00 71.38 93 SER A N 1
ATOM 735 C CA . SER A 1 93 ? 13.444 15.845 -20.459 1.00 71.38 93 SER A CA 1
ATOM 736 C C . SER A 1 93 ? 13.329 17.177 -19.706 1.00 71.38 93 SER A C 1
ATOM 738 O O . SER A 1 93 ? 14.304 17.905 -19.557 1.00 71.38 93 SER A O 1
ATOM 740 N N . GLU A 1 94 ? 12.143 17.497 -19.183 1.00 69.62 94 GLU A N 1
ATOM 741 C CA . GLU A 1 94 ? 11.946 18.658 -18.313 1.00 69.62 94 GLU A CA 1
ATOM 742 C C . GLU A 1 94 ? 12.712 18.513 -16.988 1.00 69.62 94 GLU A C 1
ATOM 744 O O . GLU A 1 94 ? 13.356 19.456 -16.530 1.00 69.62 94 GLU A O 1
ATOM 749 N N . GLU A 1 95 ? 12.693 17.327 -16.382 1.00 68.75 95 GLU A N 1
ATOM 750 C CA . GLU A 1 95 ? 13.406 17.038 -15.136 1.00 68.75 95 GLU A CA 1
ATOM 751 C C . GLU A 1 95 ? 14.921 16.964 -15.342 1.00 68.75 95 GLU A C 1
ATOM 753 O O . GLU A 1 95 ? 15.689 17.407 -14.485 1.00 68.75 95 GLU A O 1
ATOM 758 N N . GLU A 1 96 ? 15.373 16.487 -16.498 1.00 73.25 96 GLU A N 1
ATOM 759 C CA . GLU A 1 96 ? 16.781 16.552 -16.889 1.00 73.25 96 GLU A CA 1
ATOM 760 C C . GLU A 1 96 ? 17.273 18.000 -16.971 1.00 73.25 96 GLU A C 1
ATOM 762 O O . GLU A 1 96 ? 18.280 18.347 -16.348 1.00 73.25 96 GLU A O 1
ATOM 767 N N . ILE A 1 97 ? 16.535 18.860 -17.678 1.00 72.50 97 ILE A N 1
ATOM 768 C CA . ILE A 1 97 ? 16.946 20.244 -17.944 1.00 72.50 97 ILE A CA 1
ATOM 769 C C . ILE A 1 97 ? 16.802 21.123 -16.694 1.00 72.50 97 ILE A C 1
ATOM 771 O O . ILE A 1 97 ? 17.698 21.908 -16.379 1.00 72.50 97 ILE A O 1
ATOM 775 N N . TRP A 1 98 ? 15.692 20.997 -15.964 1.00 67.75 98 TRP A N 1
ATOM 776 C CA . TRP A 1 98 ? 15.319 21.943 -14.906 1.00 67.75 98 TRP A CA 1
ATOM 777 C C . TRP A 1 98 ? 15.450 21.381 -13.491 1.00 67.75 98 TRP A C 1
ATOM 779 O O . TRP A 1 98 ? 15.567 22.153 -12.538 1.00 67.75 98 TRP A O 1
ATOM 789 N N . LYS A 1 99 ? 15.487 20.052 -13.332 1.00 61.50 99 LYS A N 1
ATOM 790 C CA . LYS A 1 99 ? 15.572 19.376 -12.023 1.00 61.50 99 LYS A CA 1
ATOM 791 C C . LYS A 1 99 ? 16.861 18.572 -11.835 1.00 61.50 99 LYS A C 1
ATOM 793 O O . LYS A 1 99 ? 16.945 17.721 -10.951 1.00 61.50 99 LYS A O 1
ATOM 798 N N . LYS A 1 100 ? 17.901 18.891 -12.619 1.00 73.44 100 LYS A N 1
ATOM 799 C CA . LYS A 1 100 ? 19.238 18.268 -12.556 1.00 73.44 100 LYS A CA 1
ATOM 800 C C . LYS A 1 100 ? 19.195 16.742 -12.722 1.00 73.44 100 LYS A C 1
ATOM 802 O O . LYS A 1 100 ? 19.985 16.045 -12.088 1.00 73.44 100 LYS A O 1
ATOM 807 N N . GLY A 1 101 ? 18.247 16.233 -13.509 1.00 59.41 101 GLY A N 1
ATOM 808 C CA . GLY A 1 101 ? 18.086 14.796 -13.743 1.00 59.41 101 GLY A CA 1
ATOM 809 C C . GLY A 1 101 ? 17.657 14.011 -12.506 1.00 59.41 101 GLY A C 1
ATOM 810 O O . GLY A 1 101 ? 17.894 12.812 -12.446 1.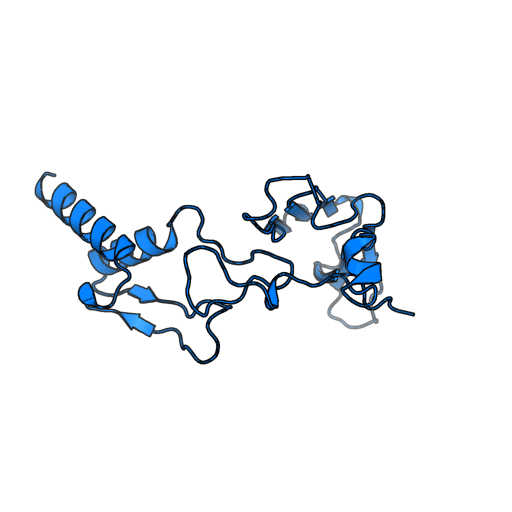00 59.41 101 GLY A O 1
ATOM 811 N N . LYS A 1 102 ? 17.057 14.665 -11.501 1.00 62.38 102 LYS A N 1
ATOM 812 C CA . LYS A 1 102 ? 16.455 13.980 -10.354 1.00 62.38 102 LYS A CA 1
ATOM 813 C C . LYS A 1 102 ? 14.944 14.065 -10.432 1.00 62.38 102 LYS A C 1
ATOM 815 O O . LYS A 1 102 ? 14.382 15.163 -10.452 1.00 62.38 102 LYS A O 1
ATOM 820 N N . ARG A 1 103 ? 14.294 12.903 -10.400 1.00 65.62 103 ARG A N 1
ATOM 821 C CA . ARG A 1 103 ? 12.846 12.821 -10.232 1.00 65.62 103 ARG A CA 1
ATOM 822 C C . ARG A 1 103 ? 12.495 13.313 -8.832 1.00 65.62 103 ARG A C 1
ATOM 824 O O . ARG A 1 103 ? 12.974 12.764 -7.838 1.00 65.62 103 ARG A O 1
ATOM 831 N N . GLN A 1 104 ? 11.709 14.381 -8.754 1.00 59.47 104 GLN A N 1
ATOM 832 C CA . GLN A 1 104 ? 11.209 14.861 -7.469 1.00 59.47 104 GLN A CA 1
ATOM 833 C C . GLN A 1 104 ? 10.081 13.947 -7.005 1.00 59.47 104 GLN A C 1
ATOM 835 O O . GLN A 1 104 ? 9.218 13.569 -7.795 1.00 59.47 104 GLN A O 1
ATOM 840 N N . ASP A 1 105 ? 10.118 13.575 -5.731 1.00 61.53 105 ASP A N 1
ATOM 841 C CA . ASP A 1 105 ? 8.961 12.972 -5.095 1.00 61.53 105 ASP A CA 1
ATOM 842 C C . ASP A 1 105 ? 7.917 14.052 -4.782 1.00 61.53 105 ASP A C 1
ATOM 844 O O . ASP A 1 105 ? 8.185 15.256 -4.805 1.00 61.53 105 ASP A O 1
ATOM 848 N N . ASN A 1 106 ? 6.712 13.611 -4.440 1.00 58.59 106 ASN A N 1
ATOM 849 C CA . ASN A 1 106 ? 5.637 14.526 -4.083 1.00 58.59 106 ASN A CA 1
ATOM 850 C C . ASN A 1 106 ? 5.833 15.108 -2.669 1.00 58.59 106 ASN A C 1
ATOM 852 O O . ASN A 1 106 ? 4.998 15.881 -2.209 1.00 58.59 106 ASN A O 1
ATOM 856 N N . THR A 1 107 ? 6.910 14.777 -1.941 1.00 56.75 107 THR A N 1
ATOM 857 C CA . THR A 1 107 ? 7.100 15.240 -0.552 1.00 56.75 107 THR A CA 1
ATOM 858 C C . THR A 1 107 ? 7.385 16.737 -0.469 1.00 56.75 107 THR A C 1
ATOM 860 O O . THR A 1 107 ? 7.214 17.344 0.589 1.00 56.75 107 THR A O 1
ATOM 863 N N . THR A 1 108 ? 7.799 17.362 -1.573 1.00 57.75 108 THR A N 1
ATOM 864 C CA . THR A 1 108 ? 7.974 18.817 -1.656 1.00 57.75 108 THR A CA 1
ATOM 865 C C . THR A 1 108 ? 6.767 19.545 -2.231 1.00 57.75 108 THR A C 1
ATOM 867 O O . THR A 1 108 ? 6.688 20.765 -2.086 1.00 57.75 108 THR A O 1
ATOM 870 N N . ASP A 1 109 ? 5.825 18.816 -2.830 1.00 56.50 109 ASP A N 1
ATOM 871 C CA . ASP A 1 109 ? 4.668 19.402 -3.497 1.00 56.50 109 ASP A CA 1
ATOM 872 C C . ASP A 1 109 ? 3.578 19.774 -2.495 1.00 56.50 109 ASP A C 1
ATOM 874 O O . ASP A 1 109 ? 3.349 19.099 -1.486 1.00 56.50 109 ASP A O 1
ATOM 878 N N . GLN A 1 110 ? 2.904 20.889 -2.765 1.00 55.94 110 GLN A N 1
ATOM 879 C CA . GLN A 1 110 ? 1.807 21.364 -1.938 1.00 55.94 110 GLN A CA 1
ATOM 880 C C . GLN A 1 110 ? 0.515 20.647 -2.336 1.00 55.94 110 GLN A C 1
ATOM 882 O O . GLN A 1 110 ? 0.148 20.621 -3.508 1.00 55.94 110 GLN A O 1
ATOM 887 N N . ARG A 1 111 ? -0.203 20.078 -1.362 1.00 59.59 111 ARG A N 1
ATOM 888 C CA . ARG A 1 111 ? -1.485 19.415 -1.639 1.00 59.59 111 ARG A CA 1
ATOM 889 C C . ARG A 1 111 ? -2.552 20.437 -2.032 1.00 59.59 111 ARG A C 1
ATOM 891 O O . ARG A 1 111 ? -2.751 21.438 -1.337 1.00 59.59 111 ARG A O 1
ATOM 898 N N . SER A 1 112 ? -3.287 20.141 -3.102 1.00 51.06 112 SER A N 1
ATOM 899 C CA . SER A 1 112 ? -4.407 20.971 -3.551 1.00 51.06 112 SER A CA 1
ATOM 900 C C . SER A 1 112 ? -5.435 21.152 -2.428 1.00 51.06 112 SER A C 1
ATOM 902 O O . SER A 1 112 ? -5.825 20.191 -1.765 1.00 51.06 112 SER A O 1
ATOM 904 N N . GLY A 1 113 ? -5.839 22.396 -2.162 1.00 52.84 113 GLY A N 1
ATOM 905 C CA . GLY A 1 113 ? -6.796 22.726 -1.098 1.00 52.84 113 GLY A CA 1
ATOM 906 C C . GLY A 1 113 ? -6.244 22.704 0.336 1.00 52.84 113 GLY A C 1
ATOM 907 O O . GLY A 1 113 ? -6.982 23.032 1.263 1.00 52.84 113 GLY A O 1
ATOM 908 N N . CYS A 1 114 ? -4.962 22.380 0.549 1.00 49.91 114 CYS A N 1
ATOM 909 C CA . CYS A 1 114 ? -4.329 22.379 1.870 1.00 49.91 114 CYS A CA 1
ATOM 910 C C . CYS A 1 114 ? -3.113 23.320 1.905 1.00 49.91 114 CYS A C 1
ATOM 912 O O . CYS A 1 114 ? -2.043 23.031 1.369 1.00 49.91 114 CYS A O 1
ATOM 914 N N . MET A 1 115 ? -3.249 24.468 2.575 1.00 48.00 115 MET A N 1
ATOM 915 C CA . MET A 1 115 ? -2.114 25.365 2.822 1.00 48.00 115 MET A CA 1
ATOM 916 C C . MET A 1 115 ? -1.141 24.745 3.831 1.00 48.00 115 MET A C 1
ATOM 918 O O . MET A 1 115 ? -1.533 24.406 4.945 1.00 48.00 115 MET A O 1
ATOM 922 N N . GLY A 1 116 ? 0.132 24.618 3.444 1.00 55.34 116 GLY A N 1
ATOM 923 C CA . GLY A 1 116 ? 1.211 24.149 4.323 1.00 55.34 116 GLY A CA 1
ATOM 924 C C . GLY A 1 116 ? 1.324 22.629 4.491 1.00 55.34 116 GLY A C 1
ATOM 925 O O . GLY A 1 116 ? 2.167 22.178 5.263 1.00 55.34 116 GLY A O 1
ATOM 926 N N . VAL A 1 117 ? 0.519 21.837 3.773 1.00 54.31 117 VAL A N 1
ATOM 927 C CA . VAL A 1 117 ? 0.601 20.369 3.802 1.00 54.31 117 VAL A CA 1
ATOM 928 C C . VAL A 1 117 ? 1.389 19.875 2.592 1.00 54.31 117 VAL A C 1
ATOM 930 O O . VAL A 1 117 ? 1.014 20.126 1.446 1.00 54.31 117 VAL A O 1
ATOM 933 N N . LYS A 1 118 ? 2.486 19.171 2.877 1.00 61.25 118 LYS A N 1
ATOM 934 C CA . LYS A 1 118 ? 3.366 18.530 1.895 1.00 61.25 118 LYS A CA 1
ATOM 935 C C . LYS A 1 118 ? 2.758 17.225 1.366 1.00 61.25 118 LYS A C 1
ATOM 937 O O . LYS A 1 118 ? 1.954 16.591 2.059 1.00 61.25 118 LYS A O 1
ATOM 942 N N . GLY A 1 119 ? 3.100 16.823 0.145 1.00 54.09 119 GLY A N 1
ATOM 943 C CA . GLY A 1 119 ? 2.620 15.577 -0.455 1.00 54.09 119 GLY A CA 1
ATOM 944 C C . GLY A 1 119 ? 3.202 14.323 0.206 1.00 54.09 119 GLY A C 1
ATOM 945 O O . GLY A 1 119 ? 3.802 14.375 1.280 1.00 54.09 119 GLY A O 1
ATOM 946 N N . TYR A 1 120 ? 2.914 13.161 -0.375 1.00 54.78 120 TYR A N 1
ATOM 947 C CA . TYR A 1 120 ? 3.148 11.865 0.267 1.00 54.78 120 TYR A CA 1
ATOM 948 C C . TYR A 1 120 ? 4.537 11.284 -0.062 1.00 54.78 120 TYR A C 1
ATOM 950 O O . TYR A 1 120 ? 5.022 11.472 -1.182 1.00 54.78 120 TYR A O 1
ATOM 958 N N . PRO A 1 121 ? 5.168 10.544 0.870 1.00 59.72 121 PRO A N 1
ATOM 959 C CA . PRO A 1 121 ? 6.336 9.723 0.567 1.00 59.72 121 PRO A CA 1
ATOM 960 C C . PRO A 1 121 ? 5.905 8.465 -0.204 1.00 59.72 121 PRO A C 1
ATOM 962 O O . PRO A 1 121 ? 5.390 7.545 0.407 1.00 59.72 121 PRO A O 1
ATOM 965 N N . PHE A 1 122 ? 6.114 8.445 -1.528 1.00 61.00 122 PHE A N 1
ATOM 966 C CA . PHE A 1 122 ? 5.881 7.361 -2.512 1.00 61.00 122 PHE A CA 1
ATOM 967 C C . PHE A 1 122 ? 4.530 6.606 -2.460 1.00 61.00 122 PHE A C 1
ATOM 969 O O . PHE A 1 122 ? 3.799 6.633 -3.450 1.00 61.00 122 PHE A O 1
ATOM 976 N N . PHE A 1 123 ? 4.158 5.991 -1.338 1.00 55.44 123 PHE A N 1
ATOM 977 C CA . PHE A 1 123 ? 2.844 5.407 -1.070 1.00 55.44 123 PHE A CA 1
ATOM 978 C C . PHE A 1 123 ? 1.879 6.415 -0.423 1.00 55.44 123 PHE A C 1
ATOM 980 O O . PHE A 1 123 ? 2.251 7.234 0.420 1.00 55.44 123 PHE A O 1
ATOM 987 N N . ALA A 1 124 ? 0.603 6.332 -0.796 1.00 57.28 124 ALA A N 1
ATOM 988 C CA . ALA A 1 124 ? -0.490 7.074 -0.173 1.00 57.28 124 ALA A CA 1
ATOM 989 C C . ALA A 1 124 ? -1.060 6.271 1.014 1.00 57.28 124 ALA A C 1
ATOM 991 O O . ALA A 1 124 ? -2.199 5.820 0.979 1.00 57.28 124 ALA A O 1
ATOM 992 N N . ASP A 1 125 ? -0.243 6.039 2.046 1.00 51.75 125 ASP A N 1
ATOM 993 C CA . ASP A 1 125 ? -0.526 5.043 3.100 1.00 51.75 125 ASP A CA 1
ATOM 994 C C . ASP A 1 125 ? -1.752 5.336 3.992 1.00 51.75 125 ASP A C 1
ATOM 996 O O . ASP A 1 125 ? -2.179 4.453 4.729 1.00 51.75 125 ASP A O 1
ATOM 1000 N N . ASP A 1 126 ? -2.332 6.538 3.958 1.00 51.91 126 ASP A N 1
ATOM 1001 C CA . ASP A 1 126 ? -3.474 6.890 4.819 1.00 51.91 126 ASP A CA 1
ATOM 1002 C C . ASP A 1 126 ? -4.321 8.017 4.203 1.00 51.91 126 ASP A C 1
ATOM 1004 O O . ASP A 1 126 ? -4.682 9.004 4.844 1.00 51.91 126 ASP A O 1
ATOM 1008 N N . GLU A 1 127 ? -4.622 7.910 2.907 1.00 51.91 127 GLU A N 1
ATOM 1009 C CA . GLU A 1 127 ? -5.743 8.685 2.385 1.00 51.91 127 GLU A CA 1
ATOM 1010 C C . GLU A 1 127 ? -7.032 7.958 2.781 1.00 51.91 127 GLU A C 1
ATOM 1012 O O . GLU A 1 127 ? -7.391 6.933 2.206 1.00 51.91 127 GLU A O 1
ATOM 1017 N N . ASP A 1 128 ? -7.726 8.475 3.797 1.00 59.00 128 ASP A N 1
ATOM 1018 C CA . ASP A 1 128 ? -9.101 8.089 4.108 1.00 59.00 128 ASP A CA 1
ATOM 1019 C C . ASP A 1 128 ? -10.038 8.614 3.008 1.00 59.00 128 ASP A C 1
ATOM 1021 O O . ASP A 1 128 ? -10.841 9.526 3.200 1.00 59.00 128 ASP A O 1
ATOM 1025 N N . THR A 1 129 ? -9.891 8.077 1.794 1.00 52.84 129 THR A N 1
ATOM 1026 C CA . THR A 1 129 ? -10.580 8.558 0.589 1.00 52.84 129 THR A CA 1
ATOM 1027 C C . THR A 1 129 ? -12.101 8.459 0.719 1.00 52.84 129 THR A C 1
ATOM 1029 O O . THR A 1 129 ? -12.837 9.154 0.021 1.00 52.84 129 THR A O 1
ATOM 1032 N N . PHE A 1 130 ? -12.575 7.590 1.613 1.00 57.56 130 PHE A N 1
ATOM 1033 C CA . PHE A 1 130 ? -13.986 7.342 1.880 1.00 57.56 130 PHE A CA 1
ATOM 1034 C C . PHE A 1 130 ? -14.509 8.066 3.134 1.00 57.56 130 PHE A C 1
ATOM 1036 O O . PHE A 1 130 ? -15.690 7.911 3.449 1.00 57.56 130 PHE A O 1
ATOM 1043 N N . GLY A 1 131 ? -13.677 8.838 3.845 1.00 69.12 131 GLY A N 1
ATOM 1044 C CA . GLY A 1 131 ? -14.066 9.524 5.086 1.00 69.12 131 GLY A CA 1
ATOM 1045 C C . GLY A 1 131 ? -14.475 8.567 6.217 1.00 69.12 131 GLY A C 1
ATOM 1046 O O . GLY A 1 131 ? -15.256 8.928 7.101 1.00 69.12 131 GLY A O 1
ATOM 1047 N N . LEU A 1 132 ? -14.023 7.310 6.167 1.00 80.06 132 LEU A N 1
ATOM 1048 C CA . LEU A 1 132 ? -14.366 6.260 7.123 1.00 80.06 132 LEU A CA 1
ATOM 1049 C C . LEU A 1 132 ? -13.840 6.556 8.520 1.00 80.06 132 LEU A C 1
ATOM 1051 O O . LEU A 1 132 ? -14.481 6.166 9.494 1.00 80.06 132 LEU A O 1
ATOM 1055 N N . GLU A 1 133 ? -12.707 7.236 8.640 1.00 83.44 133 GLU A N 1
ATOM 1056 C CA . GLU A 1 133 ? -12.167 7.648 9.924 1.00 83.44 133 GLU A CA 1
ATOM 1057 C C . GLU A 1 133 ? -13.100 8.648 10.600 1.00 83.44 133 GLU A C 1
ATOM 1059 O O . GLU A 1 133 ? -13.445 8.460 11.765 1.00 83.44 133 GLU A O 1
ATOM 1064 N N . ASP A 1 134 ? -13.580 9.655 9.873 1.00 86.38 134 ASP A N 1
ATOM 1065 C CA . ASP A 1 134 ? -14.509 10.644 10.421 1.00 86.38 134 ASP A CA 1
ATOM 1066 C C . ASP A 1 134 ? -15.858 10.011 10.804 1.00 86.38 134 ASP A C 1
ATOM 1068 O O . ASP A 1 134 ? -16.432 10.332 11.853 1.00 86.38 134 ASP A O 1
ATOM 1072 N N . ILE A 1 135 ? -16.339 9.048 10.010 1.00 88.69 135 ILE A N 1
ATOM 1073 C CA . ILE A 1 135 ? -17.529 8.247 10.333 1.00 88.69 135 ILE A CA 1
ATOM 1074 C C . ILE A 1 135 ? -17.294 7.401 11.593 1.00 88.69 135 ILE A C 1
ATOM 1076 O O . ILE A 1 135 ? -18.158 7.353 12.475 1.00 88.69 135 ILE A O 1
ATOM 1080 N N . LEU A 1 136 ? -16.142 6.736 11.700 1.00 88.25 136 LEU A N 1
ATOM 1081 C CA . LEU A 1 136 ? -15.800 5.875 12.830 1.00 88.25 136 LEU A CA 1
ATOM 1082 C C . LEU A 1 136 ? -15.637 6.689 14.115 1.00 88.25 136 LEU A C 1
ATOM 1084 O O . LEU A 1 136 ? -16.180 6.303 15.151 1.00 88.25 136 LEU A O 1
ATOM 1088 N N . GLN A 1 137 ? -14.956 7.834 14.042 1.00 90.94 137 GLN A N 1
ATOM 1089 C CA . GLN A 1 137 ? -14.788 8.746 15.168 1.00 90.94 137 GLN A CA 1
ATOM 1090 C C . GLN A 1 137 ? -16.142 9.249 15.684 1.00 90.94 137 GLN A C 1
ATOM 1092 O O . GLN A 1 137 ? -16.398 9.239 16.892 1.00 90.94 137 GLN A O 1
ATOM 1097 N N . ALA A 1 138 ? -17.042 9.633 14.773 1.00 91.06 138 ALA A N 1
ATOM 1098 C CA . ALA A 1 138 ? -18.404 10.032 15.113 1.00 91.06 138 ALA A CA 1
ATOM 1099 C C . ALA A 1 138 ? -19.190 8.893 15.786 1.00 91.06 138 ALA A C 1
ATOM 1101 O O . ALA A 1 138 ? -19.804 9.093 16.839 1.00 91.06 138 ALA A O 1
ATOM 1102 N N . LEU A 1 139 ? -19.143 7.685 15.216 1.00 91.00 139 LEU A N 1
ATOM 1103 C CA . LEU A 1 139 ? -19.844 6.514 15.742 1.00 91.00 139 LEU A CA 1
ATOM 1104 C C . LEU A 1 139 ? -19.342 6.132 17.140 1.00 91.00 139 LEU A C 1
ATOM 1106 O O . LEU A 1 139 ? -20.148 5.876 18.039 1.00 91.00 139 LEU A O 1
ATOM 1110 N N . MET A 1 140 ? -18.022 6.108 17.331 1.00 90.31 140 MET A N 1
ATOM 1111 C CA . MET A 1 140 ? -17.400 5.817 18.618 1.00 90.31 140 MET A CA 1
ATOM 1112 C C . MET A 1 140 ? -17.806 6.844 19.666 1.00 90.31 140 MET A C 1
ATOM 1114 O O . MET A 1 140 ? -18.309 6.455 20.719 1.00 90.31 140 MET A O 1
ATOM 1118 N N . LEU A 1 141 ? -17.692 8.139 19.357 1.00 93.56 141 LEU A N 1
ATOM 1119 C CA . LEU A 1 141 ? -18.083 9.194 20.287 1.00 93.56 141 LEU A CA 1
ATOM 1120 C C . LEU A 1 141 ? -19.563 9.076 20.686 1.00 93.56 141 LEU A C 1
ATOM 1122 O O . LEU A 1 141 ? -19.888 9.206 21.865 1.00 93.56 141 LEU A O 1
ATOM 1126 N N . MET A 1 142 ? -20.453 8.764 19.738 1.00 92.44 142 MET A N 1
ATOM 1127 C CA . MET A 1 142 ? -21.876 8.548 20.017 1.00 92.44 142 MET A CA 1
ATOM 1128 C C . MET A 1 142 ? -22.127 7.341 20.933 1.00 92.44 142 MET A C 1
ATOM 1130 O O . MET A 1 142 ? -23.009 7.392 21.789 1.00 92.44 142 MET A O 1
ATOM 1134 N N . LYS A 1 143 ? -21.401 6.234 20.736 1.00 91.62 143 LYS A N 1
ATOM 1135 C CA . LYS A 1 143 ? -21.648 4.967 21.443 1.00 91.62 143 LYS A CA 1
ATOM 1136 C C . LYS A 1 143 ? -20.962 4.878 22.800 1.00 91.62 143 LYS A C 1
ATOM 1138 O O . LYS A 1 143 ? -21.536 4.302 23.719 1.00 91.62 143 LYS A O 1
ATOM 1143 N N . THR A 1 144 ? -19.749 5.403 22.924 1.00 90.31 144 THR A N 1
ATOM 1144 C CA . THR A 1 144 ? -18.902 5.230 24.114 1.00 90.31 144 THR A CA 1
ATOM 1145 C C . THR A 1 144 ? -18.661 6.539 24.865 1.00 90.31 144 THR A C 1
ATOM 1147 O O . THR A 1 144 ? -18.097 6.517 25.956 1.00 90.31 144 THR A O 1
ATOM 1150 N N . GLY A 1 145 ? -19.061 7.686 24.304 1.00 90.88 145 GLY A N 1
ATOM 1151 C CA . GLY A 1 145 ? -18.785 9.008 24.873 1.00 90.88 145 GLY A CA 1
ATOM 1152 C C . GLY A 1 145 ? -17.343 9.484 24.674 1.00 90.88 145 GLY A C 1
ATOM 1153 O O . GLY A 1 145 ? -16.982 10.555 25.161 1.00 90.88 145 GLY A O 1
ATOM 1154 N N . SER A 1 146 ? -16.510 8.723 23.953 1.00 93.25 146 SER A N 1
ATOM 1155 C CA . SER A 1 146 ? -15.153 9.137 23.592 1.00 93.25 146 SER A CA 1
ATOM 1156 C C . SER A 1 146 ? -14.679 8.500 22.285 1.00 93.25 146 SER A C 1
ATOM 1158 O O . SER A 1 146 ? -15.124 7.420 21.907 1.00 93.25 146 SER A O 1
ATOM 1160 N N . THR A 1 147 ? -13.752 9.147 21.587 1.00 94.25 147 THR A N 1
ATOM 1161 C CA . THR A 1 147 ? -13.102 8.565 20.409 1.00 94.25 147 THR A CA 1
ATOM 1162 C C . THR A 1 147 ? -11.609 8.876 20.389 1.00 94.25 147 THR A C 1
ATOM 1164 O O . THR A 1 147 ? -11.220 10.007 20.701 1.00 94.25 147 THR A O 1
ATOM 1167 N N . PRO A 1 148 ? -10.746 7.910 20.034 1.00 89.56 148 PRO A N 1
ATOM 1168 C CA . PRO A 1 148 ? -9.373 8.213 19.680 1.00 89.56 148 PRO A CA 1
ATOM 1169 C C . PRO A 1 148 ? -9.349 8.990 18.359 1.00 89.56 148 PRO A C 1
ATOM 1171 O O . PRO A 1 148 ? -10.124 8.717 17.445 1.00 89.56 148 PRO A O 1
ATOM 1174 N N . VAL A 1 149 ? -8.449 9.961 18.281 1.00 88.38 149 VAL A N 1
ATOM 1175 C CA . VAL A 1 149 ? -8.091 10.701 17.073 1.00 88.38 149 VAL A CA 1
ATOM 1176 C C . VAL A 1 149 ? -6.592 10.476 16.880 1.00 88.38 149 VAL A C 1
ATOM 1178 O O . VAL A 1 149 ? -5.792 11.094 17.600 1.00 88.38 149 VAL A O 1
ATOM 1181 N N . PRO A 1 150 ? -6.198 9.521 16.021 1.00 81.19 150 PRO A N 1
ATOM 1182 C CA . PRO A 1 150 ? -4.796 9.210 15.801 1.00 81.19 150 PRO A CA 1
ATOM 1183 C C . PRO A 1 150 ? -4.073 10.400 15.163 1.00 81.19 150 PRO A C 1
ATOM 1185 O O . PRO A 1 150 ? -4.648 11.164 14.389 1.00 81.19 150 PRO A O 1
ATOM 1188 N N . ALA A 1 151 ? -2.796 10.573 15.501 1.00 78.81 151 ALA A N 1
ATOM 1189 C CA . ALA A 1 151 ? -1.943 11.487 14.760 1.00 78.81 151 ALA A CA 1
ATOM 1190 C C . ALA A 1 151 ? -1.747 10.948 13.346 1.00 78.81 151 ALA A C 1
ATOM 1192 O O . ALA A 1 151 ? -1.354 9.794 13.161 1.00 78.81 151 ALA A O 1
ATOM 1193 N N . LYS A 1 152 ? -2.002 11.796 12.353 1.00 70.56 152 LYS A N 1
ATOM 1194 C CA . LYS A 1 152 ? -1.790 11.418 10.964 1.00 70.56 152 LYS A CA 1
ATOM 1195 C C . LYS A 1 152 ? -0.291 11.283 10.671 1.00 70.56 152 LYS A C 1
ATOM 1197 O O . LYS A 1 152 ? 0.469 12.150 11.109 1.00 70.56 152 LYS A O 1
ATOM 1202 N N . PRO A 1 153 ? 0.154 10.280 9.890 1.00 56.69 153 PRO A N 1
ATOM 1203 C CA . PRO A 1 153 ? 1.579 10.041 9.627 1.00 56.69 153 PRO A CA 1
ATOM 1204 C C . PRO A 1 153 ? 2.330 11.251 9.042 1.00 56.69 153 PRO A C 1
ATOM 1206 O O . PRO A 1 153 ? 3.528 11.413 9.259 1.00 56.69 153 PRO A O 1
ATOM 1209 N N . TRP A 1 154 ? 1.629 12.135 8.324 1.00 60.75 154 TRP A N 1
ATOM 1210 C CA . TRP A 1 154 ? 2.192 13.357 7.732 1.00 60.75 154 TRP A CA 1
ATOM 1211 C C . TRP A 1 154 ? 2.206 14.575 8.672 1.00 60.75 154 TRP A C 1
ATOM 1213 O O . TRP A 1 154 ? 2.765 15.616 8.322 1.00 60.75 154 TRP A O 1
ATOM 1223 N N . GLN A 1 155 ? 1.592 14.492 9.853 1.00 63.41 155 GLN A N 1
ATOM 1224 C CA . GLN A 1 155 ? 1.552 15.578 10.831 1.00 63.41 155 GLN A CA 1
ATOM 1225 C C . GLN A 1 155 ? 2.703 15.442 11.831 1.00 63.41 155 GLN A C 1
ATOM 1227 O O . GLN A 1 155 ? 2.564 14.869 12.910 1.00 63.41 155 GLN A O 1
ATOM 1232 N N . GLN A 1 156 ? 3.863 15.996 11.476 1.00 62.44 156 GLN A N 1
ATOM 1233 C CA . GLN A 1 156 ? 5.032 15.974 12.357 1.00 62.44 156 GLN A CA 1
ATOM 1234 C C . GLN A 1 156 ? 4.756 16.708 13.680 1.00 62.44 156 GLN A C 1
ATOM 1236 O O . GLN A 1 156 ? 4.271 17.838 13.693 1.00 62.44 156 GLN A O 1
ATOM 1241 N N . GLY A 1 157 ? 5.095 16.065 14.801 1.00 68.12 157 GLY A N 1
ATOM 1242 C CA . GLY A 1 157 ? 4.990 16.647 16.144 1.00 68.12 157 GLY A CA 1
ATOM 1243 C C . GLY A 1 157 ? 3.585 16.645 16.758 1.00 68.12 157 GLY A C 1
ATOM 1244 O O . GLY A 1 157 ? 3.427 17.106 17.887 1.00 68.12 157 GLY A O 1
ATOM 1245 N N . ILE A 1 158 ? 2.575 16.114 16.062 1.00 74.81 158 ILE A N 1
ATOM 1246 C CA . ILE A 1 158 ? 1.228 15.935 16.615 1.00 74.81 158 ILE A CA 1
ATOM 1247 C C . ILE A 1 158 ? 1.135 14.551 17.262 1.00 74.81 158 ILE A C 1
ATOM 1249 O O . ILE A 1 158 ? 1.561 13.558 16.680 1.00 74.81 158 ILE A O 1
ATOM 1253 N N . GLN A 1 159 ? 0.588 14.481 18.478 1.00 78.88 159 GLN A N 1
ATOM 1254 C CA . GLN A 1 159 ? 0.323 13.218 19.171 1.00 78.88 159 GLN A CA 1
ATOM 1255 C C . GLN A 1 159 ? -1.146 12.820 19.047 1.00 78.88 159 GLN A C 1
ATOM 1257 O O . GLN A 1 159 ? -2.037 13.674 19.039 1.00 78.88 159 GLN A O 1
ATOM 1262 N N . SER A 1 160 ? -1.387 11.509 18.993 1.00 85.44 160 SER A N 1
ATOM 1263 C CA . SER A 1 160 ? -2.727 10.934 19.079 1.00 85.44 160 SER A CA 1
ATOM 1264 C C . SER A 1 160 ? -3.406 11.384 20.370 1.00 85.44 160 SER A C 1
ATOM 1266 O O . SER A 1 160 ? -2.784 11.415 21.434 1.00 85.44 160 SER A O 1
ATOM 1268 N N . LYS A 1 161 ? -4.692 11.721 20.291 1.00 89.56 161 LYS A N 1
ATOM 1269 C CA . LYS A 1 161 ? -5.469 12.224 21.432 1.00 89.56 161 LYS A CA 1
ATOM 1270 C C . LYS A 1 161 ? -6.785 11.475 21.568 1.00 89.56 161 LYS A C 1
ATOM 1272 O O . LYS A 1 161 ? -7.312 10.960 20.591 1.00 89.56 161 LYS A O 1
ATOM 1277 N N . VAL A 1 162 ? -7.345 11.456 22.773 1.00 92.38 162 VAL A N 1
ATOM 1278 C CA . VAL A 1 162 ? -8.714 10.981 23.008 1.00 92.38 162 VAL A CA 1
ATOM 1279 C C . VAL A 1 162 ? -9.620 12.190 23.169 1.00 92.38 162 VAL A C 1
ATOM 1281 O O . VAL A 1 162 ? -9.329 13.101 23.943 1.00 92.38 162 VAL A O 1
ATOM 1284 N N . VAL A 1 163 ? -10.712 12.205 22.417 1.00 92.69 163 VAL A N 1
ATOM 1285 C CA . VAL A 1 163 ? -11.684 13.292 22.391 1.00 92.69 163 VAL A CA 1
ATOM 1286 C C . VAL A 1 163 ? -12.991 12.822 23.014 1.00 92.69 163 VAL A C 1
ATOM 1288 O O . VAL A 1 163 ? -13.508 11.770 22.657 1.00 92.69 163 VAL A O 1
ATOM 1291 N N . THR A 1 164 ? -13.543 13.623 23.924 1.00 92.31 164 THR A N 1
ATOM 1292 C CA . THR A 1 164 ? -14.851 13.393 24.569 1.00 92.31 164 THR A CA 1
ATOM 1293 C C . THR A 1 164 ? -15.910 14.416 24.157 1.00 92.31 164 THR A C 1
ATOM 1295 O O . THR A 1 164 ? -17.084 14.262 24.479 1.00 92.31 164 THR A O 1
ATOM 1298 N N . GLN A 1 165 ? -15.515 15.474 23.444 1.00 91.19 165 GLN A N 1
ATOM 1299 C CA . GLN A 1 165 ? -16.399 16.566 23.041 1.00 91.19 165 GLN A CA 1
ATOM 1300 C C . GLN A 1 165 ? -16.447 16.690 21.517 1.00 91.19 165 GLN A C 1
ATOM 1302 O O . GLN A 1 165 ? -15.411 16.736 20.857 1.00 91.19 165 GLN A O 1
ATOM 1307 N N . ALA A 1 166 ? -17.654 16.797 20.959 1.00 89.44 166 ALA A N 1
ATOM 1308 C CA . ALA A 1 166 ? -17.869 16.818 19.512 1.00 89.44 166 ALA A CA 1
ATOM 1309 C C . ALA A 1 166 ? -17.174 17.991 18.797 1.00 89.44 166 ALA A C 1
ATOM 1311 O O . ALA A 1 166 ? -16.680 17.832 17.687 1.00 89.44 166 ALA A O 1
ATOM 1312 N N . ASN A 1 167 ? -17.077 19.157 19.440 1.00 90.75 167 ASN A N 1
ATOM 1313 C CA . ASN A 1 167 ? -16.431 20.353 18.884 1.00 90.75 167 ASN A CA 1
ATOM 1314 C C . ASN A 1 167 ? -14.914 20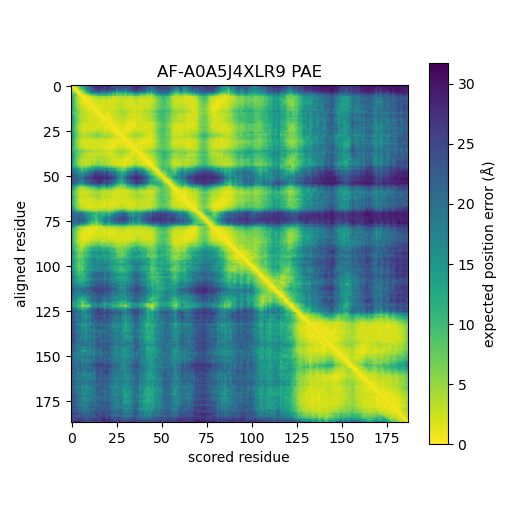.201 18.661 1.00 90.75 167 ASN A C 1
ATOM 1316 O O . ASN A 1 167 ? -14.321 21.038 17.984 1.00 90.75 167 ASN A O 1
ATOM 1320 N N . LEU A 1 168 ? -14.287 19.174 19.242 1.00 88.25 168 LEU A N 1
ATOM 1321 C CA . LEU A 1 168 ? -12.861 18.880 19.085 1.00 88.25 168 LEU A CA 1
ATOM 1322 C C . LEU A 1 168 ? -12.567 17.897 17.934 1.00 88.25 168 LEU A C 1
ATOM 1324 O O . LEU A 1 168 ? -11.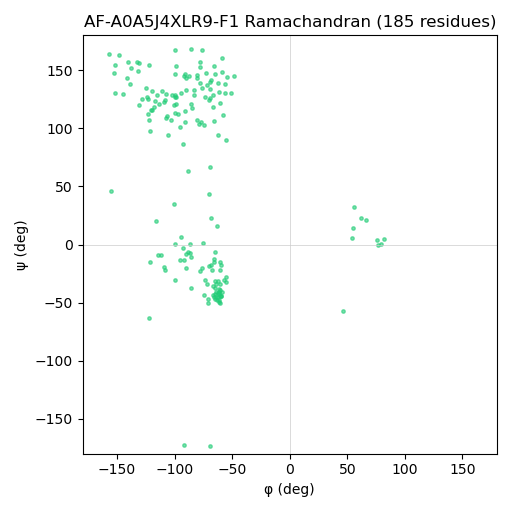391 17.613 17.684 1.00 88.25 168 LEU A O 1
ATOM 1328 N N . LEU A 1 169 ? -13.607 17.384 17.262 1.00 87.88 169 LEU A N 1
ATOM 1329 C CA . LEU A 1 169 ? -13.506 16.560 16.053 1.00 87.88 169 LEU A CA 1
ATOM 1330 C C . LEU A 1 169 ? -13.430 17.418 14.782 1.00 87.88 169 LEU A C 1
ATOM 1332 O O . LEU A 1 169 ? -13.702 18.623 14.812 1.00 87.88 169 LEU A O 1
ATOM 1336 N N . SER A 1 170 ? -13.097 16.788 13.654 1.00 85.81 170 SER A N 1
ATOM 1337 C CA . SER A 1 170 ? -13.173 17.407 12.327 1.00 85.81 170 SER A CA 1
ATOM 1338 C C . SER A 1 170 ? -14.604 17.878 12.008 1.00 85.81 170 SER A C 1
ATOM 1340 O O . SER A 1 170 ? -15.586 17.436 12.614 1.00 85.81 170 SER A O 1
ATOM 1342 N N . LYS A 1 171 ? -14.752 18.796 11.044 1.00 86.44 171 LYS A N 1
ATOM 1343 C CA . LYS A 1 171 ? -16.084 19.270 10.620 1.00 86.44 171 LYS A CA 1
ATOM 1344 C C . LYS A 1 171 ? -16.925 18.150 9.998 1.00 86.44 171 LYS A C 1
ATOM 1346 O O . LYS A 1 171 ? -18.142 18.141 10.169 1.00 86.44 171 LYS A O 1
ATOM 135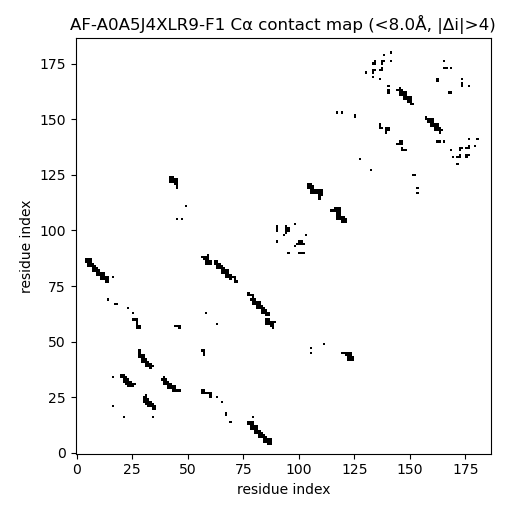1 N N . GLU A 1 172 ? -16.281 17.218 9.304 1.00 84.81 172 GLU A N 1
ATOM 1352 C CA . GLU A 1 172 ? -16.928 16.073 8.661 1.00 84.81 172 GLU A CA 1
ATOM 1353 C C . GLU A 1 172 ? -17.423 15.069 9.710 1.00 84.81 172 GLU A C 1
ATOM 1355 O O . GLU A 1 172 ? -18.612 14.742 9.722 1.00 84.81 172 GLU A O 1
ATOM 1360 N N . ALA A 1 173 ? -16.595 14.715 10.699 1.00 87.50 173 ALA A N 1
ATOM 1361 C CA . ALA A 1 173 ? -17.014 13.876 11.825 1.00 87.50 173 ALA A CA 1
ATOM 1362 C C . ALA A 1 173 ? -18.157 14.510 12.640 1.00 87.50 173 ALA A C 1
ATOM 1364 O O . ALA A 1 173 ? -19.100 13.825 13.042 1.00 87.50 173 ALA A O 1
ATOM 1365 N N . GLN A 1 174 ? -18.135 15.834 12.849 1.00 91.00 174 GLN A N 1
ATOM 1366 C CA . GLN A 1 174 ? -19.244 16.553 13.492 1.00 91.00 174 GLN A CA 1
ATOM 1367 C C . GLN A 1 174 ? -20.553 16.437 12.694 1.00 91.00 174 GLN A C 1
ATOM 1369 O O . GLN A 1 174 ? -21.617 16.242 13.287 1.00 91.00 174 GLN A O 1
ATOM 1374 N N . SER A 1 175 ? -20.480 16.524 11.362 1.00 90.12 175 SER A N 1
ATOM 1375 C CA . SER A 1 175 ? -21.634 16.355 10.471 1.00 90.12 175 SER A CA 1
ATOM 1376 C C . SER A 1 175 ? -22.217 14.941 10.570 1.00 90.12 175 SER A C 1
ATOM 1378 O O . SER A 1 175 ? -23.420 14.775 10.792 1.00 90.12 175 SER A O 1
ATOM 1380 N N . HIS A 1 176 ? -21.360 13.915 10.512 1.00 90.88 176 HIS A N 1
ATOM 1381 C CA . HIS A 1 176 ? -21.775 12.520 10.672 1.00 90.88 176 HIS A CA 1
ATOM 1382 C C . HIS A 1 176 ? -22.415 12.261 12.038 1.00 90.88 176 HIS A C 1
ATOM 1384 O O . HIS A 1 176 ? -23.489 11.662 12.105 1.00 90.88 176 HIS A O 1
ATOM 1390 N N . LEU A 1 177 ? -21.822 12.774 13.120 1.00 91.38 177 LEU A N 1
ATOM 1391 C CA . LEU A 1 177 ? -22.373 12.647 14.468 1.00 91.38 177 LEU A CA 1
ATOM 1392 C C . LEU A 1 177 ? -23.766 13.281 14.573 1.00 91.38 177 LEU A C 1
ATOM 1394 O O . LEU A 1 177 ? -24.676 12.678 15.146 1.00 91.38 177 LEU A O 1
ATOM 1398 N N . ALA A 1 178 ? -23.954 14.475 14.004 1.00 91.50 178 ALA A N 1
ATOM 1399 C CA . ALA A 1 178 ? -25.246 15.156 13.999 1.00 91.50 178 ALA A CA 1
ATOM 1400 C C . ALA A 1 178 ? -26.310 14.348 13.239 1.00 91.50 178 ALA A C 1
ATOM 1402 O O . ALA A 1 178 ? -27.441 14.212 13.716 1.00 91.50 178 ALA A O 1
ATOM 1403 N N . GLN A 1 179 ? -25.942 13.769 12.093 1.00 91.00 179 GLN A N 1
ATOM 1404 C CA . GLN A 1 179 ? -26.839 12.938 11.298 1.00 91.00 179 GLN A CA 1
ATOM 1405 C C . GLN A 1 179 ? -27.220 11.643 12.027 1.00 91.00 179 GLN A C 1
ATOM 1407 O O . GLN A 1 179 ? -28.405 11.330 12.120 1.00 91.00 179 GLN A O 1
ATOM 1412 N N . MET A 1 180 ? -26.254 10.948 12.633 1.00 90.75 180 MET A N 1
ATOM 1413 C CA . MET A 1 180 ? -26.514 9.744 13.433 1.00 90.75 180 MET A CA 1
ATOM 1414 C C . MET A 1 180 ? -27.414 10.040 14.641 1.00 90.75 180 MET A C 1
ATOM 1416 O O . MET A 1 180 ? -28.368 9.305 14.898 1.00 90.75 180 MET A O 1
ATOM 1420 N N . CYS A 1 181 ? -27.174 11.151 15.346 1.00 88.25 181 CYS A N 1
ATOM 1421 C CA . CYS A 1 181 ? -28.019 11.592 16.460 1.00 88.25 181 CYS A CA 1
ATOM 1422 C C . CYS A 1 181 ? -29.454 11.916 16.025 1.00 88.25 181 CYS A C 1
ATOM 1424 O O . CYS A 1 181 ? -30.380 11.766 16.822 1.00 88.25 181 CYS A O 1
ATOM 1426 N N . LYS A 1 182 ? -29.650 12.391 14.790 1.00 88.31 182 LYS A N 1
ATOM 1427 C CA . LYS A 1 182 ? -30.981 12.651 14.234 1.00 88.31 182 LYS A CA 1
ATOM 1428 C C . LYS A 1 182 ? -31.712 11.340 13.947 1.00 88.31 182 LYS A C 1
ATOM 1430 O O . LYS A 1 182 ? -32.818 11.155 14.440 1.00 88.31 182 LYS A O 1
ATOM 1435 N N . THR A 1 183 ? -31.066 10.406 13.248 1.00 85.69 183 THR A N 1
ATOM 1436 C CA . THR A 1 183 ? -31.649 9.093 12.927 1.00 85.69 183 THR A CA 1
ATOM 1437 C C . THR A 1 183 ? -31.977 8.286 14.185 1.00 85.69 183 THR A C 1
ATOM 1439 O O . THR A 1 183 ? -33.026 7.660 14.252 1.00 85.69 183 THR A O 1
ATOM 1442 N N . ALA A 1 184 ? -31.137 8.353 15.222 1.00 78.19 184 ALA A N 1
ATOM 1443 C CA . ALA A 1 184 ? -31.376 7.666 16.493 1.00 78.19 184 ALA A CA 1
ATOM 1444 C C . ALA A 1 184 ? -32.555 8.228 17.312 1.00 78.19 184 ALA A C 1
ATOM 1446 O O . ALA A 1 184 ? -33.010 7.563 18.233 1.00 78.19 184 ALA A O 1
ATOM 1447 N N . LYS A 1 185 ? -33.025 9.450 17.022 1.00 72.50 185 LYS A N 1
ATOM 1448 C CA . LYS A 1 185 ? -34.225 10.039 17.647 1.00 72.50 185 LYS A CA 1
ATOM 1449 C C . LYS A 1 185 ? -35.511 9.722 16.884 1.00 72.50 185 LYS A C 1
ATOM 1451 O O . LYS A 1 185 ? -36.592 9.891 17.438 1.00 72.50 185 LYS A O 1
ATOM 1456 N N . GLU A 1 186 ? -35.385 9.362 15.610 1.00 68.25 186 GLU A N 1
ATOM 1457 C CA . GLU A 1 186 ? -36.497 9.025 14.713 1.00 68.25 186 GLU A CA 1
ATOM 1458 C C . GLU A 1 186 ? -36.813 7.515 14.715 1.00 68.25 186 GLU A C 1
ATOM 1460 O O . GLU A 1 186 ? -37.869 7.121 14.222 1.00 68.25 186 GLU A O 1
ATOM 1465 N N . ALA A 1 187 ? -35.914 6.695 15.273 1.00 57.34 187 ALA A N 1
ATOM 1466 C CA . ALA A 1 187 ? -36.065 5.256 15.501 1.00 57.34 187 ALA A CA 1
ATOM 1467 C C . ALA A 1 187 ? -36.561 4.959 16.924 1.00 57.34 187 ALA A C 1
ATOM 1469 O O . ALA A 1 187 ? -37.352 4.000 17.069 1.00 57.34 187 ALA A O 1
#

Nearest PDB structures (foldseek):
  7w5x-assembly1_A  TM=2.609E-01  e=2.365E-01  Escherichia coli K-12
  1bdf-assembly1_D  TM=2.618E-01  e=7.207E-01  Escherichia coli
  6j0n-assembly1_b  TM=2.254E-01  e=1.545E+00  Photorhabdus asymbiotica subsp. asymbiotica ATCC 43949
  8dy9-assembly1_B  TM=1.933E-01  e=2.619E+00  Streptomyces venezuelae ATCC 10712
  7qnd-assembly1_E  TM=2.173E-01  e=2.619E+00  Homo sapiens

pLDDT: mean 76.04, std 16.32, range [28.81, 96.88]

Sequence (187 aa):
AESADDVLLEIQVPFWIDADDVRVHMGEQQLHVSVRNTFCFCRTYSTNREHTGDHKSSIDVDESSWVLDEDSDGSNDSWHNLMISLARPAVTSEEEIWKKGKRQDNTTDQRSGCMGVKGYPFFADDEDTFGLEDILQALMLMKTGSTPVPAKPWQQGIQSKVVTQANLLSKEAQSHLAQMCKTAKEA

Secondary str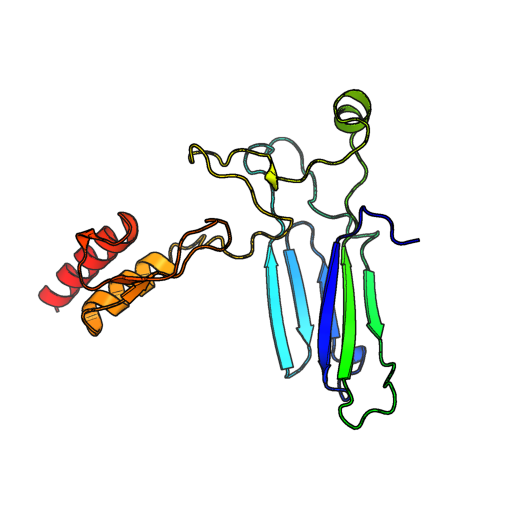ucture (DSSP, 8-state):
---TT-EEEEEEEETT--GGGEEEEE-SSEEEEEETTTEEEEEEBP--TT-TTS---SSEEEEEEEEEE----S-SS-EEEEEEEEEPPPPPHHHHHHSTT-PPPGGGSBPTT-TT-B--SSB-TT--T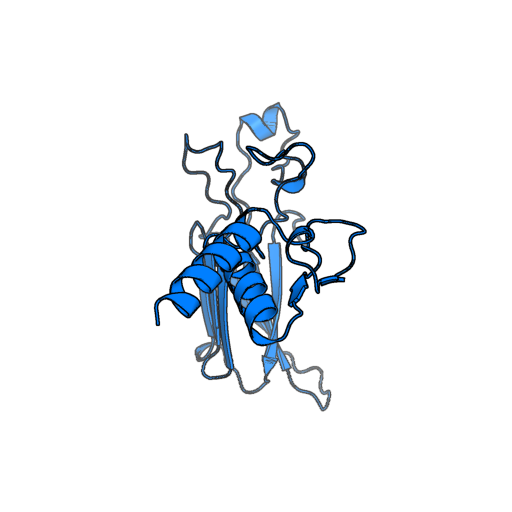T-HHHHHHHHHHHHHS-EEEPPPTTSTTPPPEEE-SGGGS-HHHHHHHHHHHHHHHH-

Radius of gyration: 21.42 Å; Cα contacts (8 Å, |Δi|>4): 267; chains: 1; bounding box: 62×48×45 Å